Protein AF-A0A9W5QWL5-F1 (afdb_monomer)

Radius of gyration: 23.65 Å; Cα contacts (8 Å, |Δi|>4): 431; chains: 1; bounding box: 105×40×41 Å

Foldseek 3Di:
DDDDDDDDDPDPPDPPPPPPPPDDDPDQPQFFLQKKKFWFAPVLVVVLCVVCVVFFPDKDKDKWFWDDWPNFTEIEHEPVVVQVCLVQLFKWAAPDLVDRDLQHIGRDNDDDDDDQQEKEKQADPVLDPCPQVDQWTDQVNDIGGYDYDGHIDGFRGHDRVHPNIYIYHHPVVRVVRPGDIIMMMMTGGPDTLAGSCCVPPPDDVVPVSNNVSVVVVCVSCVVVVVSTPDMHRGGRDDD

Secondary structure (DSSP, 8-state):
-------------------------------B--EEEEEE-HHHHHHHHHHTTTTEEEEEEEEEEEEEETTEEEEEEEHHHHHHHHHTT-EEEES-SSS--SSSEEE--------TTEEEEEE-TTSSTTGGG--EEEETTEEEEEEEE---EESSS--TTT-SEEEEE-HHHHHHS-S-EEEEEEEEESS--SBGGGGTSPPPTT-HHHHHHHHHHHHHHHHHTTT-SEEEEE-PPP-

Nearest PDB structures (foldseek):
  4noh-assembly2_B  TM=8.588E-01  e=5.302E-16  Bacillus anthracis
  3hsl-assembly1_X  TM=1.809E-01  e=6.156E+00  Human gammaherpesvirus 8

Mean predicted aligned error: 8.93 Å

Structure (mmCIF, N/CA/C/O backbone):
data_AF-A0A9W5QWL5-F1
#
_entry.id   AF-A0A9W5QWL5-F1
#
loop_
_atom_site.group_PDB
_atom_site.id
_atom_site.type_symbol
_atom_site.label_atom_id
_atom_site.label_alt_id
_atom_site.label_comp_id
_atom_site.label_asym_id
_atom_site.label_entity_id
_atom_site.label_seq_id
_atom_site.pdbx_PDB_ins_code
_atom_site.Cartn_x
_atom_site.Cartn_y
_atom_site.Cartn_z
_atom_site.occupancy
_atom_site.B_iso_or_equiv
_atom_site.auth_seq_id
_atom_site.auth_comp_id
_atom_site.auth_asym_id
_atom_site.auth_atom_id
_atom_site.pdbx_PDB_model_num
ATOM 1 N N . MET A 1 1 ? 83.938 -20.901 -7.183 1.00 34.50 1 MET A N 1
ATOM 2 C CA . MET A 1 1 ? 83.351 -19.569 -7.447 1.00 34.50 1 MET A CA 1
ATOM 3 C C . MET A 1 1 ? 81.834 -19.683 -7.429 1.00 34.50 1 MET A C 1
ATOM 5 O O . MET A 1 1 ? 81.318 -20.578 -8.073 1.00 34.50 1 MET A O 1
ATOM 9 N N . LYS A 1 2 ? 81.189 -18.762 -6.700 1.00 37.88 2 LYS A N 1
ATOM 10 C CA . LYS A 1 2 ? 79.760 -18.387 -6.703 1.00 37.88 2 LYS A CA 1
ATOM 11 C C . LYS A 1 2 ? 78.723 -19.410 -6.197 1.00 37.88 2 LYS A C 1
ATOM 13 O O . LYS A 1 2 ? 78.274 -20.308 -6.892 1.00 37.88 2 LYS A O 1
ATOM 18 N N . ARG A 1 3 ? 78.321 -19.144 -4.947 1.00 41.81 3 ARG A N 1
ATOM 19 C CA . ARG A 1 3 ? 77.014 -19.409 -4.326 1.00 41.81 3 ARG A CA 1
ATOM 20 C C . ARG A 1 3 ? 75.876 -18.923 -5.233 1.00 41.81 3 ARG A C 1
ATOM 22 O O . ARG A 1 3 ? 76.103 -17.957 -5.953 1.00 41.81 3 ARG A O 1
ATOM 29 N N . ILE A 1 4 ? 74.677 -19.493 -5.084 1.00 51.19 4 ILE A N 1
ATOM 30 C CA . ILE A 1 4 ? 73.410 -18.767 -4.857 1.00 51.19 4 ILE A CA 1
ATOM 31 C C . ILE A 1 4 ? 72.297 -19.800 -4.577 1.00 51.19 4 ILE A C 1
ATOM 33 O O . ILE A 1 4 ? 71.963 -20.629 -5.416 1.00 51.19 4 ILE A O 1
ATOM 37 N N . PHE A 1 5 ? 71.761 -19.741 -3.356 1.00 48.56 5 PHE A N 1
ATOM 38 C CA . PHE A 1 5 ? 70.460 -20.278 -2.960 1.00 48.56 5 PHE A CA 1
ATOM 39 C C . PHE A 1 5 ? 69.369 -19.401 -3.584 1.00 48.56 5 PHE A C 1
ATOM 41 O O . PHE A 1 5 ? 69.454 -18.186 -3.431 1.00 48.56 5 PHE A O 1
ATOM 48 N N . TYR A 1 6 ? 68.320 -19.984 -4.170 1.00 48.03 6 TYR A N 1
ATOM 49 C CA . TYR A 1 6 ? 67.017 -19.317 -4.233 1.00 48.03 6 TYR A CA 1
ATOM 50 C C . TYR A 1 6 ? 65.881 -20.301 -3.962 1.00 48.03 6 TYR A C 1
ATOM 52 O O . TYR A 1 6 ? 65.627 -21.247 -4.703 1.00 48.03 6 TYR A O 1
ATOM 60 N N . ILE A 1 7 ? 65.236 -20.029 -2.833 1.00 49.56 7 ILE A N 1
ATOM 61 C CA . ILE A 1 7 ? 63.955 -20.535 -2.361 1.00 49.56 7 ILE A CA 1
ATOM 62 C C . ILE A 1 7 ? 62.878 -20.044 -3.336 1.00 49.56 7 ILE A C 1
ATOM 64 O O . ILE A 1 7 ? 62.662 -18.841 -3.461 1.00 49.56 7 ILE A O 1
ATOM 68 N N . GLY A 1 8 ? 62.217 -20.967 -4.031 1.00 41.62 8 GLY A N 1
ATOM 69 C CA . GLY A 1 8 ? 61.032 -20.682 -4.836 1.00 41.62 8 GLY A CA 1
ATOM 70 C C . GLY A 1 8 ? 59.779 -21.043 -4.051 1.00 41.62 8 GLY A C 1
ATOM 71 O O . GLY A 1 8 ? 59.324 -22.181 -4.106 1.00 41.62 8 GLY A O 1
ATOM 72 N N . ILE A 1 9 ? 59.243 -20.085 -3.294 1.00 49.31 9 ILE A N 1
ATOM 73 C CA . ILE A 1 9 ? 57.900 -20.167 -2.713 1.00 49.31 9 ILE A CA 1
ATOM 74 C C . ILE A 1 9 ? 56.906 -20.246 -3.878 1.00 49.31 9 ILE A C 1
ATOM 76 O O . ILE A 1 9 ? 56.752 -19.288 -4.633 1.00 49.31 9 ILE A O 1
ATOM 80 N N . PHE A 1 10 ? 56.240 -21.391 -4.032 1.00 47.22 10 PHE A N 1
ATOM 81 C CA . PHE A 1 10 ? 55.087 -21.533 -4.917 1.00 47.22 10 PHE A CA 1
ATOM 82 C C . PHE A 1 10 ? 53.914 -20.785 -4.266 1.00 47.22 10 PHE A C 1
ATOM 84 O O . PHE A 1 10 ? 53.165 -21.330 -3.457 1.00 47.22 10 PHE A O 1
ATOM 91 N N . GLY A 1 11 ? 53.822 -19.484 -4.544 1.00 43.53 11 GLY A N 1
ATOM 92 C CA . GLY A 1 11 ? 52.702 -18.648 -4.139 1.00 43.53 11 GLY A CA 1
ATOM 93 C C . GLY A 1 11 ? 51.455 -19.060 -4.912 1.00 43.53 11 GLY A C 1
ATOM 94 O O . GLY A 1 11 ? 51.342 -18.801 -6.107 1.00 43.53 11 GLY A O 1
ATOM 95 N N . MET A 1 12 ? 50.522 -19.711 -4.223 1.00 48.12 12 MET A N 1
ATOM 96 C CA . MET A 1 12 ? 49.159 -19.914 -4.695 1.00 48.12 12 MET A CA 1
ATOM 97 C C . MET A 1 12 ? 48.493 -18.536 -4.782 1.00 48.12 12 MET A C 1
ATOM 99 O O . MET A 1 12 ? 48.039 -17.995 -3.777 1.00 48.12 12 MET A O 1
ATOM 103 N N . ILE A 1 13 ? 48.493 -17.934 -5.974 1.00 45.81 13 ILE A N 1
ATOM 104 C CA . ILE A 1 13 ? 47.713 -16.728 -6.260 1.00 45.81 13 ILE A CA 1
ATOM 105 C C . ILE A 1 13 ? 46.249 -17.165 -6.272 1.00 45.81 13 ILE A C 1
ATOM 107 O O . ILE A 1 13 ? 45.720 -17.628 -7.282 1.00 45.81 13 ILE A O 1
ATOM 111 N N . THR A 1 14 ? 45.595 -17.070 -5.120 1.00 48.47 14 THR A N 1
ATOM 112 C CA . THR A 1 14 ? 44.142 -17.044 -5.059 1.00 48.47 14 THR A CA 1
ATOM 113 C C . THR A 1 14 ? 43.701 -15.749 -5.728 1.00 48.47 14 THR A C 1
ATOM 115 O O . THR A 1 14 ? 43.944 -14.650 -5.234 1.00 48.47 14 THR A O 1
ATOM 118 N N . VAL A 1 15 ? 43.083 -15.874 -6.902 1.00 47.94 15 VAL A N 1
ATOM 119 C CA . VAL A 1 15 ? 42.329 -14.779 -7.509 1.00 47.94 15 VAL A CA 1
ATOM 120 C C . VAL A 1 15 ? 41.161 -14.506 -6.570 1.00 47.94 15 VAL A C 1
ATOM 122 O O . VAL A 1 15 ? 40.123 -15.162 -6.630 1.00 47.94 15 VAL A O 1
ATOM 125 N N . VAL A 1 16 ? 41.358 -13.572 -5.642 1.00 50.03 16 VAL A N 1
ATOM 126 C CA . VAL A 1 16 ? 40.252 -12.907 -4.968 1.00 50.03 16 VAL A CA 1
ATOM 127 C C . VAL A 1 16 ? 39.533 -12.166 -6.081 1.00 50.03 16 VAL A C 1
ATOM 129 O O . VAL A 1 16 ? 40.034 -11.169 -6.600 1.00 50.03 16 VAL A O 1
ATOM 132 N N . LEU A 1 17 ? 38.392 -12.709 -6.506 1.00 43.12 17 LEU A N 1
ATOM 133 C CA . LEU A 1 17 ? 37.402 -11.948 -7.243 1.00 43.12 17 LEU A CA 1
ATOM 134 C C . LEU A 1 17 ? 37.114 -10.728 -6.374 1.00 43.12 17 LEU A C 1
ATOM 136 O O . LEU A 1 17 ? 36.454 -10.833 -5.343 1.00 43.12 17 LEU A O 1
ATOM 140 N N . LEU A 1 18 ? 37.680 -9.586 -6.755 1.00 43.00 18 LEU A N 1
ATOM 141 C CA . LEU A 1 18 ? 37.240 -8.293 -6.274 1.00 43.00 18 LEU A CA 1
ATOM 142 C C . LEU A 1 18 ? 35.832 -8.116 -6.842 1.00 43.00 18 LEU A C 1
ATOM 144 O O . LEU A 1 18 ? 35.632 -7.468 -7.864 1.00 43.00 18 LEU A O 1
ATOM 148 N N . SER A 1 19 ? 34.852 -8.748 -6.190 1.00 41.62 19 SER A N 1
ATOM 149 C CA . SER A 1 19 ? 33.505 -8.214 -6.133 1.00 41.62 19 SER A CA 1
ATOM 150 C C . SER A 1 19 ? 33.694 -6.761 -5.748 1.00 41.62 19 SER A C 1
ATOM 152 O O . SER A 1 19 ? 34.241 -6.468 -4.681 1.00 41.62 19 SER A O 1
ATOM 154 N N . SER A 1 20 ? 33.360 -5.877 -6.676 1.00 36.28 20 SER A N 1
ATOM 155 C CA . SER A 1 20 ? 33.347 -4.438 -6.513 1.00 36.28 20 SER A CA 1
ATOM 156 C C . SER A 1 20 ? 32.409 -4.084 -5.362 1.00 36.28 20 SER A C 1
ATOM 158 O O . SER A 1 20 ? 31.268 -3.686 -5.566 1.00 36.28 20 SER A O 1
ATOM 160 N N . CYS A 1 21 ? 32.885 -4.251 -4.132 1.00 38.94 21 CYS A N 1
ATOM 161 C CA . CYS A 1 21 ? 32.368 -3.549 -2.985 1.00 38.94 21 CYS A CA 1
ATOM 162 C C . CYS A 1 21 ? 32.731 -2.095 -3.243 1.00 38.94 21 CYS A C 1
ATOM 164 O O . CYS A 1 21 ? 33.870 -1.675 -3.034 1.00 38.94 21 CYS A O 1
ATOM 166 N N . SER A 1 22 ? 31.755 -1.353 -3.757 1.00 37.75 22 SER A N 1
ATOM 167 C CA . SER A 1 22 ? 31.654 0.096 -3.690 1.00 37.75 22 SER A CA 1
ATOM 168 C C . SER A 1 22 ? 31.711 0.533 -2.222 1.00 37.75 22 SER A C 1
ATOM 170 O O . SER A 1 22 ? 30.713 0.878 -1.598 1.00 37.75 22 SER A O 1
ATOM 172 N N . LEU A 1 23 ? 32.907 0.447 -1.647 1.00 41.28 23 LEU A N 1
ATOM 173 C CA . LEU A 1 23 ? 33.294 1.079 -0.403 1.00 41.28 23 LEU A CA 1
ATOM 174 C C . LEU A 1 23 ? 33.388 2.576 -0.694 1.00 41.28 23 LEU A C 1
ATOM 176 O O . LEU A 1 23 ? 34.125 2.991 -1.584 1.00 41.28 23 LEU A O 1
ATOM 180 N N . PHE A 1 24 ? 32.629 3.347 0.082 1.00 36.94 24 PHE A N 1
ATOM 181 C CA . PHE A 1 24 ? 32.455 4.802 0.039 1.00 36.94 24 PHE A CA 1
ATOM 182 C C . PHE A 1 24 ? 31.398 5.330 -0.935 1.00 36.94 24 PHE A C 1
ATOM 184 O O . PHE A 1 24 ? 31.683 5.920 -1.973 1.00 36.94 24 PHE A O 1
ATOM 191 N N . SER A 1 25 ? 30.152 5.317 -0.466 1.00 32.66 25 SER A N 1
ATOM 192 C CA . SER A 1 25 ? 29.364 6.542 -0.547 1.00 32.66 25 SER A CA 1
ATOM 193 C C . SER A 1 25 ? 28.573 6.718 0.748 1.00 32.66 25 SER A C 1
ATOM 195 O O . SER A 1 25 ? 27.779 5.861 1.116 1.00 32.66 25 SER A O 1
ATOM 197 N N . ASN A 1 26 ? 28.756 7.854 1.419 1.00 32.97 26 ASN A N 1
ATOM 198 C CA . ASN A 1 26 ? 27.821 8.367 2.425 1.00 32.97 26 ASN A CA 1
ATOM 199 C C . ASN A 1 26 ? 26.514 8.864 1.760 1.00 32.97 26 ASN A C 1
ATOM 201 O O . ASN A 1 26 ? 25.906 9.827 2.227 1.00 32.97 26 ASN A O 1
ATOM 205 N N . LYS A 1 27 ? 26.096 8.282 0.625 1.00 40.53 27 LYS A N 1
ATOM 206 C CA . LYS A 1 27 ? 24.796 8.580 0.026 1.00 40.53 27 LYS A CA 1
ATOM 207 C C . LYS A 1 27 ? 23.764 7.779 0.805 1.00 40.53 27 LYS A C 1
ATOM 209 O O . LYS A 1 27 ? 23.953 6.588 1.038 1.00 40.53 27 LYS A O 1
ATOM 214 N N . ARG A 1 28 ? 22.689 8.453 1.214 1.00 51.28 28 ARG A N 1
ATOM 215 C CA . ARG A 1 28 ? 21.462 7.807 1.695 1.00 51.28 28 ARG A CA 1
ATOM 216 C C . ARG A 1 28 ? 21.164 6.630 0.767 1.00 51.28 28 ARG A C 1
ATOM 218 O O . ARG A 1 28 ? 21.288 6.807 -0.444 1.00 51.28 28 ARG A O 1
ATOM 225 N N . GLU A 1 29 ? 20.838 5.465 1.322 1.00 58.59 29 GLU A N 1
ATOM 226 C CA . GLU A 1 29 ? 20.451 4.287 0.541 1.00 58.59 29 GLU A CA 1
ATOM 227 C C . GLU A 1 29 ? 19.429 4.713 -0.520 1.00 58.59 29 GLU A C 1
ATOM 229 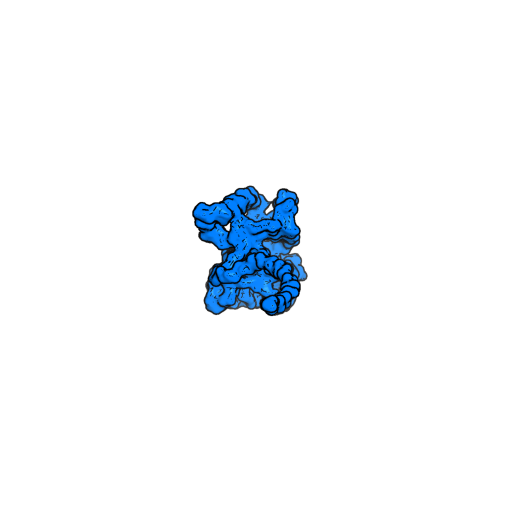O O . GLU A 1 29 ? 18.304 5.112 -0.206 1.00 58.59 29 GLU A O 1
ATOM 234 N N . VAL A 1 30 ? 19.861 4.722 -1.781 1.00 73.88 30 VAL A N 1
ATOM 235 C CA . VAL A 1 30 ? 19.011 5.117 -2.899 1.00 73.88 30 VAL A CA 1
ATOM 236 C C . VAL A 1 30 ? 18.037 3.969 -3.099 1.00 73.88 30 VAL A C 1
ATOM 238 O O . VAL A 1 30 ? 18.415 2.907 -3.583 1.00 73.88 30 VAL A O 1
ATOM 241 N N . GLN A 1 31 ? 16.796 4.155 -2.652 1.00 87.06 31 GLN A N 1
ATOM 242 C CA . GLN A 1 31 ? 15.779 3.113 -2.734 1.00 87.06 31 GLN A CA 1
ATOM 243 C C . GLN A 1 31 ? 15.442 2.850 -4.209 1.00 87.06 31 GLN A C 1
ATOM 245 O O . GLN A 1 31 ? 14.933 3.761 -4.874 1.00 87.06 31 GLN A O 1
ATOM 250 N N . PRO A 1 32 ? 15.695 1.636 -4.736 1.00 91.88 32 PRO A N 1
ATOM 251 C CA . PRO A 1 32 ? 15.459 1.342 -6.143 1.00 91.88 32 PRO A CA 1
ATOM 252 C C . PRO A 1 32 ? 13.968 1.420 -6.462 1.00 91.88 32 PRO A C 1
ATOM 254 O O . PRO A 1 32 ? 13.138 0.887 -5.720 1.00 91.88 32 PRO A O 1
ATOM 257 N N . ARG A 1 33 ? 13.618 2.035 -7.592 1.00 93.94 33 ARG A N 1
ATOM 258 C CA . ARG A 1 33 ? 12.263 1.993 -8.151 1.00 93.94 33 ARG A CA 1
ATOM 259 C C . ARG A 1 33 ? 12.065 0.680 -8.906 1.00 93.94 33 ARG A C 1
ATOM 261 O O . ARG A 1 33 ? 11.996 0.646 -10.132 1.00 93.94 33 ARG A O 1
ATOM 268 N N . ASN A 1 34 ? 11.990 -0.409 -8.150 1.00 95.75 34 ASN A N 1
ATOM 269 C CA . ASN A 1 34 ? 11.850 -1.780 -8.650 1.00 95.75 34 ASN A CA 1
ATOM 270 C C . ASN A 1 34 ? 10.464 -2.383 -8.370 1.00 95.75 34 ASN A C 1
ATOM 272 O O . ASN A 1 34 ? 10.268 -3.588 -8.519 1.00 95.75 34 ASN A O 1
ATOM 276 N N . GLY A 1 35 ? 9.476 -1.577 -7.976 1.00 96.88 35 GLY A N 1
ATOM 277 C CA . GLY A 1 35 ? 8.128 -2.076 -7.757 1.00 96.88 35 GLY A CA 1
ATOM 278 C C . GLY A 1 35 ? 7.020 -1.050 -7.938 1.00 96.88 35 GLY A C 1
ATOM 279 O O . GLY A 1 35 ? 7.239 0.160 -8.036 1.00 96.88 35 GLY A O 1
ATOM 280 N N . MET A 1 36 ? 5.793 -1.561 -7.979 1.00 97.38 36 MET A N 1
ATOM 281 C CA . MET A 1 36 ? 4.581 -0.764 -8.137 1.00 97.38 36 MET A CA 1
ATOM 282 C C . MET A 1 36 ? 3.463 -1.292 -7.246 1.00 97.38 36 MET A C 1
ATOM 284 O O . MET A 1 36 ? 3.230 -2.496 -7.186 1.00 97.38 36 MET A O 1
ATOM 288 N N . LEU A 1 37 ? 2.756 -0.384 -6.585 1.00 98.31 37 LEU A N 1
ATOM 289 C CA . LEU A 1 37 ? 1.495 -0.646 -5.909 1.00 98.31 37 LEU A CA 1
ATOM 290 C C . LEU A 1 37 ? 0.371 -0.054 -6.754 1.00 98.31 37 LEU A C 1
ATOM 292 O O . LEU A 1 37 ? 0.408 1.122 -7.121 1.00 98.31 37 LEU A O 1
ATOM 296 N N . LEU A 1 38 ? -0.625 -0.873 -7.066 1.00 98.56 38 LEU A N 1
ATOM 297 C CA . LEU A 1 38 ? -1.780 -0.498 -7.871 1.00 98.56 38 LEU A CA 1
ATOM 298 C C . LEU A 1 38 ? -3.059 -0.775 -7.095 1.00 98.56 38 LEU A C 1
ATOM 300 O O . LEU A 1 38 ? -3.181 -1.832 -6.484 1.00 98.56 38 LEU A O 1
ATOM 304 N N . ILE A 1 39 ? -4.023 0.138 -7.165 1.00 98.56 39 ILE A N 1
ATOM 305 C CA . ILE A 1 39 ? -5.362 -0.046 -6.592 1.00 98.56 39 ILE A CA 1
ATOM 306 C C . ILE A 1 39 ? -6.402 0.129 -7.692 1.00 98.56 39 ILE A C 1
ATOM 308 O O . ILE A 1 39 ? -6.332 1.089 -8.462 1.00 98.56 39 ILE A O 1
ATOM 312 N N . GLY A 1 40 ? -7.385 -0.763 -7.751 1.00 98.00 40 GLY A N 1
ATOM 313 C CA . GLY A 1 40 ? -8.476 -0.690 -8.716 1.00 98.00 40 GLY A CA 1
ATOM 314 C C . GLY A 1 40 ? -9.304 -1.967 -8.784 1.00 98.00 40 GLY A C 1
ATOM 315 O O . GLY A 1 40 ? -9.235 -2.833 -7.908 1.00 98.00 40 GLY A O 1
ATOM 316 N N . ASP A 1 41 ? -10.091 -2.070 -9.850 1.00 97.44 41 ASP A N 1
ATOM 317 C CA . ASP A 1 41 ? -10.902 -3.251 -10.123 1.00 97.44 41 ASP A CA 1
ATOM 318 C C . ASP A 1 41 ? -10.015 -4.464 -10.413 1.00 97.44 41 ASP A C 1
ATOM 320 O O . ASP A 1 41 ? -8.970 -4.362 -11.057 1.00 97.44 41 ASP A O 1
ATOM 324 N N . GLU A 1 42 ? -10.441 -5.636 -9.946 1.00 97.69 42 GLU A N 1
ATOM 325 C CA . GLU A 1 42 ? -9.618 -6.846 -9.999 1.00 97.69 42 GLU A CA 1
ATOM 326 C C . GLU A 1 42 ? -9.248 -7.249 -11.429 1.00 97.69 42 GLU A C 1
ATOM 328 O O . GLU A 1 42 ? -8.088 -7.559 -11.693 1.00 97.69 42 GLU A O 1
ATOM 333 N N . GLN A 1 43 ? -10.204 -7.211 -12.362 1.00 97.81 43 GLN A N 1
ATOM 334 C CA . GLN A 1 43 ? -9.965 -7.634 -13.741 1.00 97.81 43 GLN A CA 1
ATOM 335 C C . GLN A 1 43 ? -8.885 -6.773 -14.436 1.00 97.81 43 GLN A C 1
ATOM 337 O O . GLN A 1 43 ? -7.913 -7.357 -14.920 1.00 97.81 43 GLN A O 1
ATOM 342 N N . PRO A 1 44 ? -8.957 -5.424 -14.445 1.00 98.12 44 PRO A N 1
ATOM 343 C CA . PRO A 1 44 ? -7.867 -4.595 -14.959 1.00 98.12 44 PRO A CA 1
ATOM 344 C C . PRO A 1 44 ? -6.505 -4.886 -14.320 1.00 98.12 44 PRO A C 1
ATOM 346 O O . PRO A 1 44 ? -5.496 -4.908 -15.025 1.00 98.12 44 PRO A O 1
ATOM 349 N N . LEU A 1 45 ? -6.454 -5.138 -13.005 1.00 98.50 45 LEU A N 1
ATOM 350 C CA . LEU A 1 45 ? -5.202 -5.480 -12.322 1.00 98.50 45 LEU A CA 1
ATOM 351 C C . LEU A 1 45 ? -4.647 -6.833 -12.785 1.00 98.50 45 LEU A C 1
ATOM 353 O O . LEU A 1 45 ? -3.454 -6.935 -13.062 1.00 98.50 45 LEU A O 1
ATOM 357 N N . GLN A 1 46 ? -5.498 -7.850 -12.932 1.00 98.31 46 GLN A N 1
ATOM 358 C CA . GLN A 1 46 ? -5.112 -9.168 -13.452 1.00 98.31 46 GLN A CA 1
ATOM 359 C C . GLN A 1 46 ? -4.581 -9.089 -14.887 1.00 98.31 46 GLN A C 1
ATOM 361 O O . GLN A 1 46 ? -3.565 -9.699 -15.222 1.00 98.31 46 GLN A O 1
ATOM 366 N N . GLU A 1 47 ? -5.218 -8.284 -15.736 1.00 98.25 47 GLU A N 1
ATOM 367 C CA . GLU A 1 47 ? -4.741 -8.044 -17.097 1.00 98.25 47 GLU A CA 1
ATOM 368 C C . GLU A 1 47 ? -3.368 -7.353 -17.110 1.00 98.25 47 GLU A C 1
ATOM 370 O O . GLU A 1 47 ? -2.522 -7.704 -17.930 1.00 98.25 47 GLU A O 1
ATOM 375 N N . ILE A 1 48 ? -3.120 -6.396 -16.205 1.00 98.38 48 ILE A N 1
ATOM 376 C CA . ILE A 1 48 ? -1.801 -5.761 -16.043 1.00 98.38 48 ILE A CA 1
ATOM 377 C C . ILE A 1 48 ? -0.760 -6.807 -15.619 1.00 98.38 48 ILE A C 1
ATOM 379 O O . ILE A 1 48 ? 0.291 -6.900 -16.251 1.00 98.38 48 ILE A O 1
ATOM 383 N N . ILE A 1 49 ? -1.053 -7.641 -14.614 1.00 98.06 49 ILE A N 1
ATOM 384 C CA . ILE A 1 49 ? -0.152 -8.725 -14.178 1.00 98.06 49 ILE A CA 1
ATOM 385 C C . ILE A 1 49 ? 0.194 -9.645 -15.356 1.00 98.06 49 ILE A C 1
ATOM 387 O O . ILE A 1 49 ? 1.362 -9.962 -15.575 1.00 98.06 49 ILE A O 1
ATOM 391 N N . SER A 1 50 ? -0.808 -10.054 -16.141 1.00 98.06 50 SER A N 1
ATOM 392 C CA . SER A 1 50 ? -0.600 -10.921 -17.303 1.00 98.06 50 SER A CA 1
ATOM 393 C C . SER A 1 50 ? 0.228 -10.241 -18.393 1.00 98.06 50 SER A C 1
ATOM 395 O O . SER A 1 50 ? 1.103 -10.879 -18.977 1.00 98.06 50 SER A O 1
ATOM 397 N N . GLN A 1 51 ? -0.037 -8.963 -18.671 1.00 97.12 51 GLN A N 1
ATOM 398 C CA . GLN A 1 51 ? 0.661 -8.188 -19.696 1.00 97.12 51 GLN A CA 1
ATOM 399 C C . GLN A 1 51 ? 2.158 -8.048 -19.386 1.00 97.12 51 GLN A C 1
ATOM 401 O O . GLN A 1 51 ? 2.972 -8.154 -20.297 1.00 97.12 51 GLN A O 1
ATOM 406 N N . TYR A 1 52 ? 2.518 -7.853 -18.115 1.00 95.88 52 TYR A N 1
ATOM 407 C CA . TYR A 1 52 ? 3.900 -7.620 -17.679 1.00 95.88 52 TYR A CA 1
ATOM 408 C C . TYR A 1 52 ? 4.549 -8.849 -17.022 1.00 95.88 52 TYR A C 1
ATOM 410 O O . TYR A 1 52 ? 5.582 -8.740 -16.361 1.00 95.88 52 TYR A O 1
ATOM 418 N N . LYS A 1 53 ? 3.982 -10.049 -17.214 1.00 96.38 53 LYS A N 1
ATOM 419 C CA . LYS A 1 53 ? 4.446 -11.297 -16.579 1.00 96.38 53 LYS A CA 1
ATOM 420 C C . LYS A 1 53 ? 5.931 -11.600 -16.827 1.00 96.38 53 LYS A C 1
ATOM 422 O O . LYS A 1 53 ? 6.593 -12.172 -15.966 1.00 96.38 53 LYS A O 1
ATOM 427 N N . SER A 1 54 ? 6.459 -11.245 -17.999 1.00 96.69 54 SER A N 1
ATOM 428 C CA . SER A 1 54 ? 7.875 -11.438 -18.343 1.00 96.69 54 SER A CA 1
ATOM 429 C C . SER A 1 54 ? 8.819 -10.482 -17.615 1.00 96.69 54 SER A C 1
ATOM 431 O O . SER A 1 54 ? 9.998 -10.803 -17.478 1.00 96.69 54 SER A O 1
ATOM 433 N N . GLU A 1 55 ? 8.316 -9.347 -17.136 1.00 95.69 55 GLU A N 1
ATOM 434 C CA . GLU A 1 55 ? 9.086 -8.260 -16.516 1.00 95.69 55 GLU A CA 1
ATOM 435 C C . GLU A 1 55 ? 9.016 -8.302 -14.983 1.00 95.69 55 GLU A C 1
ATOM 437 O O . GLU A 1 55 ? 9.907 -7.792 -14.305 1.00 95.69 55 GLU A O 1
ATOM 442 N N . ILE A 1 56 ? 7.990 -8.947 -14.419 1.00 96.50 56 ILE A N 1
ATOM 443 C CA . ILE A 1 56 ? 7.824 -9.107 -12.971 1.00 96.50 56 ILE A CA 1
ATOM 444 C C . ILE A 1 56 ? 8.538 -10.363 -12.450 1.00 96.50 56 ILE A C 1
ATOM 446 O O . ILE A 1 56 ? 8.488 -11.437 -13.050 1.00 96.50 56 ILE A O 1
ATOM 450 N N . ASN A 1 57 ? 9.206 -10.224 -11.309 1.00 95.94 57 ASN A N 1
ATOM 451 C CA . ASN A 1 57 ? 9.764 -11.319 -10.522 1.00 95.94 57 ASN A CA 1
ATOM 452 C C . ASN A 1 57 ? 8.679 -11.959 -9.641 1.00 95.94 57 A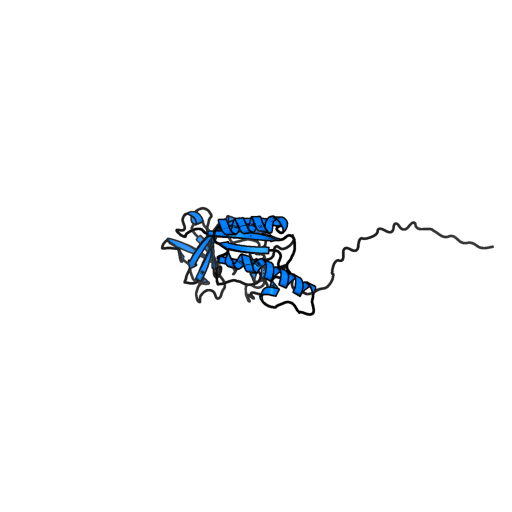SN A C 1
ATOM 454 O O . ASN A 1 57 ? 8.542 -13.177 -9.571 1.00 95.94 57 ASN A O 1
ATOM 458 N N . SER A 1 58 ? 7.863 -11.126 -8.991 1.00 96.81 58 SER A N 1
ATOM 459 C CA . SER A 1 58 ? 6.753 -11.580 -8.152 1.00 96.81 58 SER A CA 1
ATOM 460 C C . SER A 1 58 ? 5.622 -10.556 -8.132 1.00 96.81 58 SER A C 1
ATOM 462 O O . SER A 1 58 ? 5.813 -9.392 -8.485 1.00 96.81 58 SER A O 1
ATOM 464 N N . HIS A 1 59 ? 4.434 -11.004 -7.737 1.00 98.00 59 HIS A N 1
ATOM 465 C CA . HIS A 1 59 ? 3.293 -10.141 -7.471 1.00 98.00 59 HIS A CA 1
ATOM 466 C C . HIS A 1 59 ? 2.458 -10.715 -6.329 1.00 98.00 59 HIS A C 1
ATOM 468 O O . HIS A 1 59 ? 2.510 -11.918 -6.067 1.00 98.00 59 HIS A O 1
ATOM 474 N N . ALA A 1 60 ? 1.655 -9.868 -5.696 1.00 98.06 60 ALA A N 1
ATOM 475 C CA . ALA A 1 60 ? 0.644 -10.296 -4.742 1.00 98.06 60 ALA A CA 1
ATOM 476 C C . ALA A 1 60 ? -0.613 -9.435 -4.879 1.00 98.06 60 ALA A C 1
ATOM 478 O O . ALA A 1 60 ? -0.517 -8.217 -5.012 1.00 98.06 60 ALA A O 1
ATOM 479 N N . LEU A 1 61 ? -1.782 -10.078 -4.870 1.00 98.12 61 LEU A N 1
ATOM 480 C CA . LEU 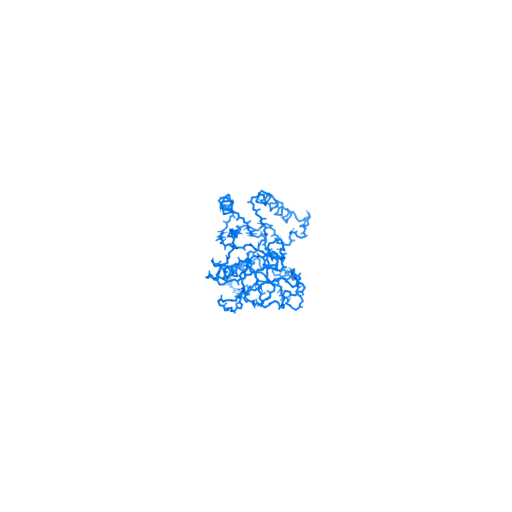A 1 61 ? -3.087 -9.429 -4.962 1.00 98.12 61 LEU A CA 1
ATOM 481 C C . LEU A 1 61 ? -3.801 -9.518 -3.612 1.00 98.12 61 LEU A C 1
ATOM 483 O O . LEU A 1 61 ? -3.943 -10.598 -3.042 1.00 98.12 61 LEU A O 1
ATOM 487 N N . TYR A 1 62 ? -4.309 -8.387 -3.142 1.00 98.19 62 TYR A N 1
ATOM 488 C CA . TYR A 1 62 ? -4.965 -8.245 -1.853 1.00 98.19 62 TYR A CA 1
ATOM 489 C C . TYR A 1 62 ? -6.359 -7.649 -2.017 1.00 98.19 62 TYR A C 1
ATOM 491 O O . TYR A 1 62 ? -6.564 -6.710 -2.791 1.00 98.19 62 TYR A O 1
ATOM 499 N N . LYS A 1 63 ? -7.309 -8.151 -1.226 1.00 98.12 63 LYS A N 1
ATOM 500 C CA . LYS A 1 63 ? -8.589 -7.474 -1.002 1.00 98.12 63 LYS A CA 1
ATOM 501 C C . LYS A 1 63 ? -8.404 -6.386 0.038 1.00 98.12 63 LYS A C 1
ATOM 503 O O . LYS A 1 63 ? -7.865 -6.631 1.115 1.00 98.12 63 LYS A O 1
ATOM 508 N N . ILE A 1 64 ? -8.858 -5.190 -0.303 1.00 98.06 64 ILE A N 1
ATOM 509 C CA . ILE A 1 64 ? -8.733 -3.995 0.528 1.00 98.06 64 ILE A CA 1
ATOM 510 C C . ILE A 1 64 ? -10.062 -3.242 0.543 1.00 98.06 64 ILE A C 1
ATOM 512 O O . ILE A 1 64 ? -10.929 -3.470 -0.301 1.00 98.06 64 ILE A O 1
ATOM 516 N N . LYS A 1 65 ? -10.224 -2.315 1.483 1.00 97.62 65 LYS A N 1
ATOM 517 C CA . LYS A 1 65 ? -11.376 -1.407 1.531 1.00 97.62 65 LYS A CA 1
ATOM 518 C C . LYS A 1 65 ? -10.878 0.035 1.514 1.00 97.62 65 LYS A C 1
ATOM 520 O O . LYS A 1 65 ? -9.835 0.336 2.087 1.00 97.62 65 LYS A O 1
ATOM 525 N N . GLN A 1 66 ? -11.611 0.927 0.854 1.00 96.06 66 GLN A N 1
ATOM 526 C CA . GLN A 1 66 ? -11.318 2.363 0.854 1.00 96.06 66 GLN A CA 1
ATOM 527 C C . GLN A 1 66 ? -12.508 3.133 1.420 1.00 96.06 66 GLN A C 1
ATOM 529 O O . GLN A 1 66 ? -13.642 2.928 0.996 1.00 96.06 66 GLN A O 1
ATOM 534 N N . SER A 1 67 ? -12.249 4.024 2.373 1.00 93.94 67 SER A N 1
ATOM 535 C CA . SER A 1 67 ? -13.272 4.873 2.991 1.00 93.94 67 SER A CA 1
ATOM 536 C C . SER A 1 67 ? -12.681 6.230 3.376 1.00 93.94 67 SER A C 1
ATOM 538 O O . SER A 1 67 ? -11.550 6.552 3.008 1.00 93.94 67 SER A O 1
ATOM 540 N N . LYS A 1 68 ? -13.442 7.038 4.113 1.00 92.00 68 LYS A N 1
ATOM 541 C CA . LYS A 1 68 ? -12.950 8.250 4.763 1.00 92.00 68 LYS A CA 1
ATOM 542 C C . LYS A 1 68 ? -13.135 8.147 6.271 1.00 92.00 68 LYS A C 1
ATOM 544 O O . LYS A 1 68 ? -14.223 7.812 6.730 1.00 92.00 68 LYS A O 1
ATOM 549 N N . ILE A 1 69 ? -12.090 8.472 7.022 1.00 89.75 69 ILE A N 1
ATOM 550 C CA . ILE A 1 69 ? -12.119 8.638 8.479 1.00 89.75 69 ILE A CA 1
ATOM 551 C C . ILE A 1 69 ? -11.764 10.095 8.745 1.00 89.75 69 ILE A C 1
ATOM 553 O O . ILE A 1 69 ? -10.751 10.571 8.241 1.00 89.75 69 ILE A O 1
ATOM 557 N N . GLU A 1 70 ? -12.621 10.815 9.472 1.00 87.81 70 GLU A N 1
ATOM 558 C CA . GLU A 1 70 ? -12.462 12.260 9.713 1.00 87.81 70 GLU A CA 1
ATOM 559 C C . GLU A 1 70 ? -12.216 13.083 8.436 1.00 87.81 70 GLU A C 1
ATOM 561 O O . GLU A 1 70 ? -11.411 14.007 8.402 1.00 87.81 70 GLU A O 1
ATOM 566 N N . GLY A 1 71 ? -12.883 12.710 7.339 1.00 88.31 71 GLY A N 1
ATOM 567 C CA . GLY A 1 71 ? -12.727 13.368 6.037 1.00 88.31 71 GLY A CA 1
ATOM 568 C C . GLY A 1 71 ? -11.486 12.949 5.236 1.00 88.31 71 GLY A C 1
ATOM 569 O O . GLY A 1 71 ? -11.434 13.228 4.036 1.00 88.31 71 GLY A O 1
ATOM 570 N N . SER A 1 72 ? -10.554 12.210 5.838 1.00 91.38 72 SER A N 1
ATOM 571 C CA . SER A 1 72 ? -9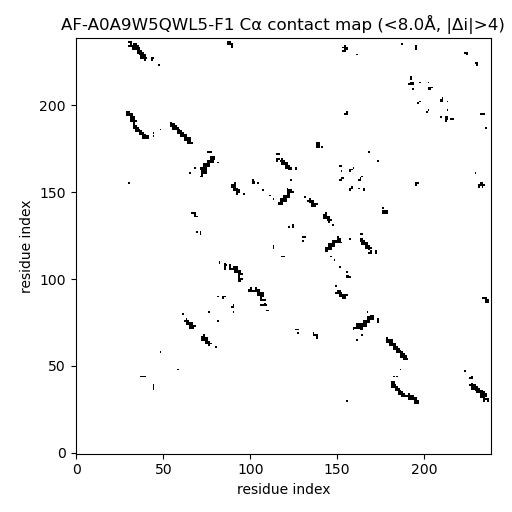.287 11.799 5.226 1.00 91.38 72 SER A CA 1
ATOM 572 C C . SER A 1 72 ? -9.380 10.442 4.531 1.00 91.38 72 SER A C 1
ATOM 574 O O . SER A 1 72 ? -9.947 9.483 5.064 1.00 91.38 72 SER A O 1
ATOM 576 N N . ASN A 1 73 ? -8.813 10.351 3.322 1.00 93.88 73 ASN A N 1
ATOM 577 C CA . ASN A 1 73 ? -8.803 9.119 2.532 1.00 93.88 73 ASN A CA 1
ATOM 578 C C . ASN A 1 73 ? -8.086 8.006 3.298 1.00 93.88 73 ASN A C 1
ATOM 580 O O . ASN A 1 73 ? -6.928 8.148 3.688 1.00 93.88 73 ASN A O 1
ATOM 584 N N . THR A 1 74 ? -8.801 6.909 3.521 1.00 94.44 74 THR A N 1
ATOM 585 C CA . THR A 1 74 ? -8.349 5.809 4.361 1.00 94.44 74 THR A CA 1
ATOM 586 C C . THR A 1 74 ? -8.281 4.521 3.562 1.00 94.44 74 THR A C 1
ATOM 588 O O . THR A 1 74 ? -9.282 4.088 2.981 1.00 94.44 74 THR A O 1
ATOM 591 N N . LEU A 1 75 ? -7.125 3.869 3.626 1.00 96.94 75 LEU A N 1
ATOM 592 C CA . LEU A 1 75 ? -6.930 2.496 3.197 1.00 96.94 75 LEU A CA 1
ATOM 593 C C . LEU A 1 75 ? -7.151 1.559 4.390 1.00 96.94 75 LEU A C 1
ATOM 595 O O . LEU A 1 75 ? -6.427 1.626 5.379 1.00 96.94 75 LEU A O 1
ATOM 599 N N . ILE A 1 76 ? -8.156 0.692 4.311 1.00 97.50 76 ILE A N 1
ATOM 600 C CA . ILE A 1 76 ? -8.483 -0.279 5.358 1.00 97.50 76 ILE A CA 1
ATOM 601 C C . ILE A 1 76 ? -7.928 -1.643 4.941 1.00 97.50 76 ILE A C 1
ATOM 603 O O . ILE A 1 76 ? -8.295 -2.167 3.884 1.00 97.50 76 ILE A O 1
ATOM 607 N N . LEU A 1 77 ? -7.059 -2.216 5.774 1.00 97.88 77 LEU A N 1
ATOM 608 C CA . LEU A 1 77 ? -6.340 -3.463 5.513 1.00 97.88 77 LEU A CA 1
ATOM 609 C C . LEU A 1 77 ? -6.572 -4.484 6.627 1.00 97.88 77 LEU A C 1
ATOM 611 O O . LEU A 1 77 ? -6.683 -4.131 7.803 1.00 97.88 77 LEU A O 1
ATOM 615 N N . LYS A 1 78 ? -6.576 -5.766 6.251 1.00 97.50 78 LYS A N 1
ATOM 616 C CA . LYS A 1 78 ? -6.442 -6.870 7.206 1.00 97.50 78 LYS A CA 1
ATOM 617 C C . LYS A 1 78 ? -5.081 -6.808 7.889 1.00 97.50 78 LYS A C 1
ATOM 619 O O . LYS A 1 78 ? -4.084 -6.410 7.275 1.00 97.50 78 LYS A O 1
ATOM 624 N N . ARG A 1 79 ? -5.028 -7.276 9.133 1.00 96.94 79 ARG A N 1
ATOM 625 C CA . ARG A 1 79 ? -3.783 -7.426 9.883 1.00 96.94 79 ARG A CA 1
ATOM 626 C C . ARG A 1 79 ? -2.813 -8.354 9.153 1.00 96.94 79 ARG A C 1
ATOM 628 O O . ARG A 1 79 ? -1.654 -7.988 8.982 1.00 96.94 79 ARG A O 1
ATOM 635 N N . SER A 1 80 ? -3.292 -9.492 8.655 1.00 97.06 80 SER A N 1
ATOM 636 C CA . SER A 1 80 ? -2.460 -10.427 7.886 1.00 97.06 80 SER A CA 1
ATOM 637 C C . SER A 1 80 ? -1.861 -9.797 6.623 1.00 97.06 80 SER A C 1
ATOM 639 O O . SER A 1 80 ? -0.672 -9.966 6.353 1.00 97.06 80 SER A O 1
ATOM 641 N N . THR A 1 81 ? -2.649 -9.009 5.883 1.00 98.06 81 THR A N 1
ATOM 642 C CA . THR A 1 81 ? -2.195 -8.310 4.671 1.00 98.06 81 THR A CA 1
ATOM 643 C C . THR A 1 81 ? -1.061 -7.336 4.970 1.00 98.06 81 THR A C 1
ATOM 645 O O . THR A 1 81 ? -0.030 -7.370 4.303 1.00 98.06 81 THR A O 1
ATOM 648 N N . ILE A 1 82 ? -1.208 -6.474 5.980 1.00 97.56 82 ILE A N 1
ATOM 649 C CA . ILE A 1 82 ? -0.159 -5.495 6.293 1.00 97.56 82 ILE A CA 1
ATOM 650 C C . ILE A 1 82 ? 1.107 -6.163 6.849 1.00 97.56 82 ILE A C 1
ATOM 652 O O . ILE A 1 82 ? 2.215 -5.715 6.561 1.00 97.56 82 ILE A O 1
ATOM 656 N N . GLU A 1 83 ? 0.973 -7.269 7.584 1.00 97.50 83 GLU A N 1
ATOM 657 C CA . GLU A 1 83 ? 2.114 -8.058 8.057 1.00 97.50 83 GLU A CA 1
ATOM 658 C C . GLU A 1 83 ? 2.890 -8.703 6.901 1.00 97.50 83 GLU A C 1
ATOM 660 O O . GLU A 1 83 ? 4.118 -8.779 6.948 1.00 97.50 83 GLU A O 1
ATOM 665 N N . GLU A 1 84 ? 2.209 -9.129 5.836 1.00 97.12 84 GLU A N 1
ATOM 666 C CA . GLU A 1 84 ? 2.861 -9.602 4.615 1.00 97.12 84 GLU A CA 1
ATOM 667 C C . GLU A 1 84 ? 3.634 -8.478 3.908 1.00 97.12 84 GLU A C 1
ATOM 669 O O . GLU A 1 84 ? 4.805 -8.653 3.565 1.00 97.12 84 GLU A O 1
ATOM 674 N N . LEU A 1 85 ? 3.027 -7.295 3.778 1.00 97.12 85 LEU A N 1
ATOM 675 C CA . LEU A 1 85 ? 3.670 -6.113 3.191 1.00 97.12 85 LEU A CA 1
ATOM 676 C C . LEU A 1 85 ? 4.895 -5.661 4.007 1.00 97.12 85 LEU A C 1
ATOM 678 O O . LEU A 1 85 ? 5.910 -5.253 3.439 1.00 97.12 85 LEU A O 1
ATOM 682 N N . ILE A 1 86 ? 4.847 -5.794 5.335 1.00 95.81 86 ILE A N 1
ATOM 683 C CA . ILE A 1 86 ? 5.986 -5.555 6.235 1.00 95.81 86 ILE A CA 1
ATOM 684 C C . ILE A 1 86 ? 7.110 -6.571 6.006 1.00 95.81 86 ILE A C 1
ATOM 686 O O . ILE A 1 86 ? 8.277 -6.184 5.939 1.00 95.81 86 ILE A O 1
ATOM 690 N N . LYS A 1 87 ? 6.796 -7.862 5.821 1.00 94.06 87 LYS A N 1
ATOM 691 C CA . LYS A 1 87 ? 7.804 -8.898 5.498 1.00 94.06 87 LYS A CA 1
ATOM 692 C C . LYS A 1 87 ? 8.511 -8.641 4.164 1.00 94.06 87 LYS A C 1
ATOM 694 O O . LYS A 1 87 ? 9.646 -9.091 3.982 1.00 94.06 87 LYS A O 1
ATOM 699 N N . GLN A 1 88 ? 7.842 -7.937 3.254 1.00 93.44 88 GLN A N 1
ATOM 700 C CA . GLN A 1 88 ? 8.378 -7.464 1.975 1.00 93.44 88 GLN A CA 1
ATOM 701 C C . GLN A 1 88 ? 9.066 -6.087 2.085 1.00 93.44 88 GLN A C 1
ATOM 703 O O . GLN A 1 88 ? 9.527 -5.555 1.081 1.00 93.44 88 GLN A O 1
ATOM 708 N N . ALA A 1 89 ? 9.151 -5.509 3.291 1.00 93.25 89 ALA A N 1
ATOM 709 C CA . ALA A 1 89 ? 9.698 -4.179 3.566 1.00 93.25 89 ALA A CA 1
ATOM 710 C C . ALA A 1 89 ? 8.999 -3.030 2.808 1.00 93.25 89 ALA A C 1
ATOM 712 O O . ALA A 1 89 ? 9.597 -1.978 2.604 1.00 93.25 89 ALA A O 1
ATOM 713 N N . LEU A 1 90 ? 7.735 -3.207 2.408 1.00 95.12 90 LEU A N 1
ATOM 714 C CA . LEU A 1 90 ? 7.010 -2.227 1.592 1.00 95.12 90 LEU A CA 1
ATOM 715 C C . LEU A 1 90 ? 6.407 -1.083 2.405 1.00 95.12 90 LEU A C 1
ATOM 717 O O . LEU A 1 90 ? 6.276 0.026 1.888 1.00 95.12 90 LEU A O 1
ATOM 721 N N . LEU A 1 91 ? 6.057 -1.338 3.667 1.00 95.12 91 LEU A N 1
ATOM 722 C CA . LEU A 1 91 ? 5.568 -0.306 4.574 1.00 95.12 91 LEU A CA 1
ATOM 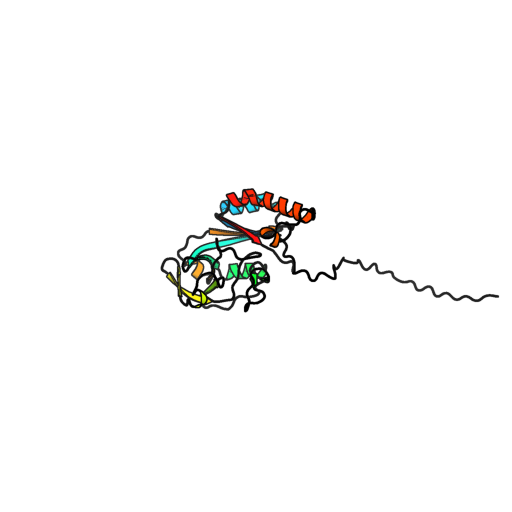723 C C . LEU A 1 91 ? 6.748 0.466 5.173 1.00 95.12 91 LEU A C 1
ATOM 725 O O . LEU A 1 91 ? 7.656 -0.120 5.775 1.00 95.12 91 LEU A O 1
ATOM 729 N N . ARG A 1 92 ? 6.727 1.788 5.018 1.00 91.81 92 ARG A N 1
ATOM 730 C CA . ARG A 1 92 ? 7.771 2.711 5.468 1.00 91.81 92 ARG A CA 1
ATOM 731 C C . ARG A 1 92 ? 7.268 3.579 6.601 1.00 91.81 92 ARG A C 1
ATOM 733 O O . ARG A 1 92 ? 6.076 3.837 6.689 1.00 91.81 92 ARG A O 1
ATOM 740 N N . LYS A 1 93 ? 8.191 4.040 7.436 1.00 90.56 93 LYS A N 1
ATOM 741 C CA . LYS A 1 93 ? 7.954 5.045 8.474 1.00 90.56 93 LYS A CA 1
ATOM 742 C C . LYS A 1 93 ? 9.125 6.031 8.532 1.00 90.56 93 LYS A C 1
ATOM 744 O O . LYS A 1 93 ? 10.208 5.670 8.055 1.00 90.56 93 LYS A O 1
ATOM 749 N N . PRO A 1 94 ? 8.953 7.229 9.122 1.00 88.00 94 PRO A N 1
ATOM 750 C CA . PRO A 1 94 ? 10.053 8.165 9.319 1.00 88.00 94 PRO A CA 1
ATOM 751 C C . PRO A 1 94 ? 11.196 7.505 10.096 1.00 88.00 94 PRO A C 1
ATOM 753 O O . PRO A 1 94 ? 10.960 6.683 10.989 1.00 88.00 94 PRO A O 1
ATOM 756 N N . ASP A 1 95 ? 12.437 7.856 9.769 1.00 84.38 95 ASP A N 1
ATOM 757 C CA . ASP A 1 95 ? 13.584 7.357 10.522 1.00 84.38 95 ASP A CA 1
ATOM 758 C C . ASP A 1 95 ? 13.631 7.958 11.937 1.00 84.38 95 ASP A C 1
ATOM 760 O O . ASP A 1 95 ? 13.771 7.225 12.923 1.00 84.38 95 ASP A O 1
ATOM 764 N N . ASP A 1 96 ? 13.390 9.266 12.049 1.00 82.38 96 ASP A N 1
ATOM 765 C CA . ASP A 1 96 ? 13.156 9.949 13.321 1.00 82.38 96 ASP A CA 1
ATOM 766 C C . ASP A 1 96 ? 11.662 10.230 13.524 1.00 82.38 96 ASP A C 1
ATOM 768 O O . ASP A 1 96 ? 11.051 11.027 12.819 1.00 82.38 96 ASP A O 1
ATOM 772 N N . GLU A 1 97 ? 11.062 9.589 14.523 1.00 73.56 97 GLU A N 1
ATOM 773 C CA . GLU A 1 97 ? 9.650 9.779 14.866 1.00 73.56 97 GLU A CA 1
ATOM 774 C C . GLU A 1 97 ? 9.388 11.084 15.639 1.00 73.56 97 GLU A C 1
ATOM 776 O O . GLU A 1 97 ? 8.244 11.538 15.701 1.00 73.56 97 GLU A O 1
ATOM 781 N N . LYS A 1 98 ? 10.427 11.699 16.225 1.00 73.06 98 LYS A N 1
ATOM 782 C CA . LYS A 1 98 ? 10.329 12.977 16.951 1.00 73.06 98 LYS A CA 1
ATOM 783 C C . LYS A 1 98 ? 10.376 14.171 16.007 1.00 73.06 98 LYS A C 1
ATOM 785 O O . LYS A 1 98 ? 9.705 15.168 16.260 1.00 73.06 98 LYS A O 1
ATOM 790 N N . SER A 1 99 ? 11.145 14.051 14.928 1.00 68.88 99 SER A N 1
ATOM 791 C CA . SER A 1 99 ? 11.225 15.028 13.844 1.00 68.88 99 SER A CA 1
ATOM 792 C C . SER A 1 99 ? 10.945 14.340 12.504 1.00 68.88 99 SER A C 1
ATOM 794 O O . SER A 1 99 ? 11.857 14.186 11.687 1.00 68.88 99 SER A O 1
ATOM 796 N N . PRO A 1 100 ? 9.696 13.893 12.278 1.00 67.06 100 PRO A N 1
ATOM 797 C CA . PRO A 1 100 ? 9.353 13.094 11.114 1.00 67.06 100 PRO A CA 1
ATOM 798 C C . PRO A 1 100 ? 9.604 13.878 9.828 1.00 67.06 100 PRO A C 1
ATOM 800 O O . PRO A 1 100 ? 8.924 14.855 9.528 1.00 67.06 100 PRO A O 1
ATOM 803 N N . ASN A 1 101 ? 10.585 13.411 9.060 1.00 73.25 101 ASN A N 1
ATOM 804 C CA . ASN A 1 101 ? 10.785 13.797 7.674 1.00 73.25 101 ASN A CA 1
ATOM 805 C C . ASN A 1 101 ? 10.185 12.707 6.778 1.00 73.25 101 ASN A C 1
ATOM 807 O O . ASN A 1 101 ? 10.414 11.519 6.996 1.00 73.25 101 ASN A O 1
ATOM 811 N N . PHE A 1 102 ? 9.439 13.103 5.749 1.00 73.12 102 PHE A N 1
ATOM 812 C CA . PHE A 1 102 ? 8.878 12.168 4.774 1.00 73.12 102 PHE A CA 1
ATOM 813 C C . PHE A 1 102 ? 9.926 11.562 3.831 1.00 73.12 102 PHE A C 1
ATOM 815 O O . PHE A 1 102 ? 9.607 10.638 3.094 1.00 73.12 102 PHE A O 1
ATOM 822 N N . PHE A 1 103 ? 11.156 12.080 3.840 1.00 72.25 103 PHE A N 1
ATOM 823 C CA . PHE A 1 103 ? 12.202 11.727 2.877 1.00 72.25 103 PHE A CA 1
ATOM 824 C C . PHE A 1 103 ? 13.304 10.825 3.438 1.00 72.25 103 PHE A C 1
ATOM 826 O O . PHE A 1 103 ? 14.031 10.203 2.663 1.00 72.25 103 PHE A O 1
ATOM 833 N N . ASP A 1 104 ? 13.406 10.728 4.765 1.00 79.69 104 ASP A N 1
ATOM 834 C CA . ASP A 1 104 ? 14.336 9.839 5.459 1.00 79.69 104 ASP A CA 1
ATOM 835 C C . ASP A 1 104 ? 13.508 8.761 6.157 1.00 79.69 104 ASP A C 1
ATOM 837 O O . ASP A 1 104 ? 12.902 8.989 7.206 1.00 79.69 104 ASP A O 1
ATOM 841 N N . VAL A 1 105 ? 13.409 7.600 5.509 1.00 85.44 105 VAL A N 1
ATOM 842 C CA . VAL A 1 105 ? 12.459 6.548 5.881 1.00 85.44 105 VAL A CA 1
ATOM 843 C C . VAL A 1 105 ? 13.146 5.210 6.076 1.00 85.44 105 VAL A C 1
ATOM 845 O O . VAL A 1 105 ? 14.112 4.878 5.394 1.00 85.44 105 VAL A O 1
ATOM 848 N N . LYS A 1 106 ? 12.581 4.392 6.961 1.00 88.69 106 LYS A N 1
ATOM 849 C CA . LYS A 1 106 ? 12.983 2.998 7.170 1.00 88.69 106 LYS A CA 1
ATOM 850 C C . LYS A 1 106 ? 11.801 2.058 7.023 1.00 88.69 106 LYS A C 1
ATOM 852 O O . LYS A 1 106 ? 10.646 2.450 7.179 1.00 88.69 106 LYS A O 1
ATOM 857 N N . ALA A 1 107 ? 12.094 0.793 6.733 1.00 92.06 107 ALA A N 1
ATOM 858 C CA . ALA A 1 107 ? 11.075 -0.248 6.722 1.00 92.06 107 ALA A CA 1
ATOM 859 C C . ALA A 1 107 ? 10.489 -0.445 8.128 1.00 92.06 107 ALA A C 1
ATOM 861 O O . ALA A 1 107 ? 11.231 -0.610 9.104 1.00 92.06 107 ALA A O 1
ATOM 862 N N . VAL A 1 108 ? 9.161 -0.488 8.219 1.00 93.56 108 VAL A N 1
ATOM 863 C CA . VAL A 1 108 ? 8.466 -0.980 9.412 1.00 93.56 108 VAL A CA 1
ATOM 864 C C . VAL A 1 108 ? 8.841 -2.451 9.601 1.00 93.56 108 VAL A C 1
ATOM 866 O O . VAL A 1 108 ? 8.916 -3.204 8.634 1.00 93.56 108 VAL A O 1
ATOM 869 N N . LYS A 1 109 ? 9.138 -2.859 10.840 1.00 93.94 109 LYS A N 1
ATOM 870 C CA . LYS A 1 109 ? 9.563 -4.237 11.158 1.00 93.94 109 LYS A CA 1
ATOM 871 C C . LYS A 1 109 ? 8.456 -5.061 11.797 1.00 93.94 109 LYS A C 1
ATOM 873 O O . LYS A 1 109 ? 8.354 -6.254 11.538 1.00 93.94 109 LYS A O 1
ATOM 878 N N . THR A 1 110 ? 7.634 -4.424 12.618 1.00 94.38 110 THR A N 1
ATOM 879 C CA . THR A 1 110 ? 6.514 -5.030 13.333 1.00 94.38 110 THR A CA 1
ATOM 880 C C . THR A 1 110 ? 5.437 -3.976 13.551 1.00 94.38 110 THR A C 1
ATOM 882 O O . THR A 1 110 ? 5.710 -2.779 13.471 1.00 94.38 110 THR A O 1
ATOM 885 N N . LEU A 1 111 ? 4.222 -4.433 13.837 1.00 95.19 111 LEU A N 1
ATOM 886 C CA . LEU A 1 111 ? 3.128 -3.588 14.303 1.00 95.19 111 LEU A CA 1
ATOM 887 C C . LEU A 1 111 ? 2.821 -3.923 15.764 1.00 95.19 111 LEU A C 1
ATOM 889 O O . LEU A 1 111 ? 2.926 -5.096 16.149 1.00 95.19 111 LEU A O 1
ATOM 893 N N . PRO A 1 112 ? 2.370 -2.954 16.572 1.00 94.62 112 PRO A N 1
ATOM 894 C CA . PRO A 1 112 ? 1.944 -3.217 17.935 1.00 94.62 112 PRO A CA 1
ATOM 895 C C . PRO A 1 112 ? 0.780 -4.209 17.954 1.00 94.62 112 PRO A C 1
ATOM 897 O O . PRO A 1 112 ? -0.006 -4.307 17.006 1.00 94.62 112 PRO A O 1
ATOM 900 N N . ILE A 1 113 ? 0.678 -4.965 19.041 1.00 91.44 113 ILE A N 1
ATOM 901 C CA . ILE A 1 113 ? -0.443 -5.878 19.266 1.00 91.44 113 ILE A CA 1
ATOM 902 C C . ILE A 1 113 ? -1.700 -5.036 19.504 1.00 91.44 113 ILE A C 1
ATOM 904 O O . ILE A 1 113 ? -1.670 -4.090 20.293 1.00 91.44 113 ILE A O 1
ATOM 908 N N . THR A 1 114 ? -2.798 -5.393 18.842 1.00 90.12 114 THR A N 1
ATOM 909 C CA . THR A 1 114 ? -4.114 -4.779 19.044 1.00 90.12 114 THR A CA 1
ATOM 910 C C . THR A 1 114 ? -5.136 -5.807 19.510 1.00 90.12 114 THR A C 1
ATOM 912 O O . THR A 1 114 ? -5.008 -7.007 19.263 1.00 90.12 114 THR A O 1
ATOM 915 N N . LYS A 1 115 ? -6.169 -5.339 20.219 1.00 87.75 115 LYS A N 1
ATOM 916 C CA . LYS A 1 115 ? -7.336 -6.166 20.555 1.00 87.75 115 LYS A CA 1
ATOM 917 C C . LYS A 1 115 ? -8.208 -6.364 19.315 1.00 87.75 115 LYS A C 1
ATOM 919 O O . LYS A 1 115 ? -8.188 -5.538 18.407 1.00 87.75 115 LYS A O 1
ATOM 924 N N . LYS A 1 116 ? -9.023 -7.424 19.308 1.00 80.38 116 LYS A N 1
ATOM 925 C CA . LYS A 1 116 ? -9.887 -7.773 18.166 1.00 80.38 116 LYS A CA 1
ATOM 926 C C . LYS A 1 116 ? -10.824 -6.632 17.741 1.00 80.38 116 LYS A C 1
ATOM 928 O O . LYS A 1 116 ? -11.033 -6.453 16.548 1.00 80.38 116 LYS A O 1
ATOM 933 N N . ASP A 1 117 ? -11.339 -5.860 18.702 1.00 82.31 117 ASP A N 1
ATOM 934 C CA . ASP A 1 117 ? -12.259 -4.722 18.522 1.00 82.31 117 ASP A CA 1
ATOM 935 C C . ASP A 1 117 ? -11.549 -3.363 18.356 1.00 82.31 117 ASP A C 1
ATOM 937 O O . ASP A 1 117 ? -12.182 -2.310 18.464 1.00 82.31 117 ASP A O 1
ATOM 941 N N . THR A 1 118 ? -10.229 -3.372 18.152 1.00 93.25 118 THR A N 1
ATOM 942 C CA . THR A 1 118 ? -9.406 -2.165 18.057 1.00 93.25 118 THR A CA 1
ATOM 943 C C . THR A 1 118 ? -8.764 -2.060 16.682 1.00 93.25 118 THR A C 1
ATOM 945 O O . THR A 1 118 ? -7.986 -2.922 16.270 1.00 93.25 118 THR A O 1
ATOM 948 N N . THR A 1 119 ? -9.061 -0.961 16.002 1.00 95.25 119 THR A N 1
ATOM 949 C CA . THR A 1 119 ? -8.420 -0.564 14.753 1.00 95.25 119 THR A CA 1
ATOM 950 C C . THR A 1 119 ? -7.113 0.149 15.070 1.00 95.25 119 THR A C 1
ATOM 952 O O . THR A 1 119 ? -7.097 1.122 15.826 1.00 95.25 119 THR A O 1
ATOM 955 N N . LEU A 1 120 ? -6.015 -0.317 14.481 1.00 97.06 120 LEU A N 1
ATOM 956 C CA . LEU A 1 120 ? -4.741 0.394 14.514 1.00 97.06 120 LEU A CA 1
ATOM 957 C C . LEU A 1 120 ? -4.731 1.446 13.403 1.00 97.06 120 LEU A C 1
ATOM 959 O O . LEU A 1 120 ? -4.939 1.101 12.241 1.00 97.06 120 LEU A O 1
ATOM 963 N N . LEU A 1 121 ? -4.477 2.706 13.738 1.00 95.75 121 LEU A N 1
ATOM 964 C CA . LEU A 1 121 ? -4.326 3.778 12.760 1.00 95.75 121 LEU A CA 1
ATOM 965 C C . LEU A 1 121 ? -2.854 4.136 12.582 1.00 95.75 121 LEU A C 1
ATOM 967 O O . LEU A 1 121 ? -2.173 4.515 13.534 1.00 95.75 121 LEU A O 1
ATOM 971 N N . LEU A 1 122 ? -2.399 4.046 11.334 1.00 94.38 122 LEU A N 1
ATOM 972 C CA . LEU A 1 122 ? -1.124 4.575 10.867 1.00 94.38 122 LEU A CA 1
ATOM 973 C C . LEU A 1 122 ? -1.453 5.823 10.047 1.00 94.38 122 LEU A C 1
ATOM 975 O O . LEU A 1 122 ? -1.738 5.754 8.852 1.00 94.38 122 LEU A O 1
ATOM 979 N N . SER A 1 123 ? -1.527 6.966 10.718 1.00 90.19 123 SER A N 1
ATOM 980 C CA . SER A 1 123 ? -1.889 8.244 10.100 1.00 90.19 123 SER A CA 1
ATOM 981 C C . SER A 1 123 ? -0.685 9.163 10.024 1.00 90.19 123 SER A C 1
ATOM 983 O O . SER A 1 123 ? 0.112 9.217 10.966 1.00 90.19 123 SER A O 1
ATOM 985 N N . ARG A 1 124 ? -0.586 9.968 8.962 1.00 80.75 124 ARG A N 1
ATOM 986 C CA . ARG A 1 124 ? 0.377 11.077 8.961 1.00 80.75 124 ARG A CA 1
ATOM 987 C C . ARG A 1 124 ? 0.036 12.048 10.089 1.00 80.75 124 ARG A C 1
ATOM 989 O O . ARG A 1 124 ? -1.137 12.241 10.413 1.00 80.75 124 ARG A O 1
ATOM 996 N N . TYR A 1 125 ? 1.050 12.686 10.658 1.00 69.94 125 TYR A N 1
ATOM 997 C CA . TYR A 1 125 ? 0.876 13.653 11.743 1.00 69.94 125 TYR A CA 1
ATOM 998 C C . TYR A 1 125 ? 0.114 14.921 11.317 1.00 69.94 125 TYR A C 1
ATOM 1000 O O . TYR A 1 125 ? -0.385 15.625 12.184 1.00 69.94 125 TYR A O 1
ATOM 1008 N N . ASP A 1 126 ? 0.005 15.187 10.013 1.00 69.38 126 ASP A N 1
ATOM 1009 C CA . ASP A 1 126 ? -0.709 16.316 9.402 1.00 69.38 126 ASP A CA 1
ATOM 1010 C C . ASP A 1 126 ? -2.068 15.925 8.786 1.00 69.38 126 ASP A C 1
ATOM 1012 O O . ASP A 1 126 ? -2.707 16.739 8.126 1.00 69.38 126 ASP A O 1
ATOM 1016 N N . THR A 1 127 ? -2.529 14.683 8.983 1.00 67.31 127 THR A N 1
ATOM 1017 C CA . THR A 1 127 ? -3.754 14.173 8.336 1.00 67.31 127 THR A CA 1
ATOM 1018 C C . THR A 1 127 ? -5.033 14.850 8.836 1.00 67.31 127 THR A C 1
ATOM 1020 O O . THR A 1 127 ? -6.010 14.932 8.094 1.00 67.31 127 THR A O 1
ATOM 1023 N N . SER A 1 128 ? -5.046 15.301 10.093 1.00 68.00 128 SER A N 1
ATOM 1024 C CA . SER A 1 128 ? -6.049 16.202 10.669 1.00 68.00 128 SER A CA 1
ATOM 1025 C C . SER A 1 128 ? -5.522 16.776 11.987 1.00 68.00 128 SER A C 1
ATOM 1027 O O . SER A 1 128 ? -4.687 16.144 12.641 1.00 68.00 128 SER A O 1
ATOM 1029 N N . GLU A 1 129 ? -6.018 17.950 12.394 1.00 68.56 129 GLU A N 1
ATOM 1030 C CA . GLU A 1 129 ? -5.525 18.680 13.577 1.00 68.56 129 GLU A CA 1
ATOM 1031 C C . GLU A 1 129 ? -5.571 17.851 14.873 1.00 68.56 129 GLU A C 1
ATOM 1033 O O . GLU A 1 129 ? -4.752 18.068 15.757 1.00 68.56 129 GLU A O 1
ATOM 1038 N N . ASN A 1 130 ? -6.450 16.842 14.955 1.00 78.88 130 ASN A N 1
ATOM 1039 C CA . ASN A 1 130 ? -6.673 16.060 16.175 1.00 78.88 130 ASN A CA 1
ATOM 1040 C C . ASN A 1 130 ? -6.588 14.541 15.971 1.00 78.88 130 ASN A C 1
ATOM 1042 O O . ASN A 1 130 ? -7.049 13.795 16.833 1.00 78.88 130 ASN A O 1
ATOM 1046 N N . ILE A 1 131 ? -6.013 14.049 14.860 1.00 83.00 131 ILE A N 1
ATOM 1047 C CA . ILE A 1 131 ? -6.046 12.609 14.537 1.00 83.00 131 ILE A CA 1
ATOM 1048 C C . ILE A 1 131 ? -5.531 11.741 15.694 1.00 83.00 131 ILE A C 1
ATOM 1050 O O . ILE A 1 131 ? -6.161 10.746 16.039 1.00 83.00 131 ILE A O 1
ATOM 1054 N N . LYS A 1 132 ? -4.451 12.169 16.361 1.00 83.69 132 LYS A N 1
ATOM 1055 C CA . LYS A 1 132 ? -3.798 11.439 17.462 1.00 83.69 132 LYS A CA 1
ATOM 1056 C C . LYS A 1 132 ? -4.634 11.368 18.745 1.00 83.69 132 LYS A C 1
ATOM 1058 O O . LYS A 1 132 ? -4.360 10.533 19.603 1.00 83.69 132 LYS A O 1
ATOM 1063 N N . GLU A 1 133 ? -5.634 12.231 18.892 1.00 87.12 133 GLU A N 1
ATOM 1064 C CA . GLU A 1 133 ? -6.497 12.286 20.077 1.00 87.12 133 GLU A CA 1
ATOM 1065 C C . GLU A 1 133 ? -7.745 11.408 19.933 1.00 87.12 133 GLU A C 1
ATOM 1067 O O . GLU A 1 133 ? -8.454 11.143 20.910 1.00 87.12 133 GLU A O 1
ATOM 1072 N N . ILE A 1 134 ? -8.011 10.916 18.721 1.00 89.81 134 ILE A N 1
ATOM 1073 C CA . ILE A 1 134 ? -9.195 10.121 18.415 1.00 89.81 134 ILE A CA 1
ATOM 1074 C C . ILE A 1 134 ? -9.095 8.754 19.080 1.00 89.81 134 ILE A C 1
ATOM 1076 O O . ILE A 1 134 ? -8.173 7.984 18.822 1.00 89.81 134 ILE A O 1
ATOM 1080 N N . LYS A 1 135 ? -10.093 8.434 19.906 1.00 92.88 135 LYS A N 1
ATOM 1081 C CA . LYS A 1 135 ? -10.214 7.138 20.598 1.00 92.88 135 LYS A CA 1
ATOM 1082 C C . LYS A 1 135 ? -11.229 6.203 19.946 1.00 92.88 135 LYS A C 1
ATOM 1084 O O . LYS A 1 135 ? -11.220 5.003 20.212 1.00 92.88 135 LYS A O 1
ATOM 1089 N N . GLU A 1 136 ? -12.109 6.751 19.115 1.00 94.00 136 GLU A N 1
ATOM 1090 C CA . GLU A 1 136 ? -13.164 6.026 18.418 1.00 94.00 136 GLU A CA 1
ATOM 1091 C C . GLU A 1 136 ? -13.366 6.636 17.032 1.00 94.00 136 GLU A C 1
ATOM 1093 O O . GLU A 1 136 ? -13.452 7.853 16.900 1.00 94.00 136 GLU A O 1
ATOM 1098 N N . ILE A 1 137 ? -13.482 5.786 16.018 1.00 91.38 137 ILE A N 1
ATOM 1099 C CA . ILE A 1 137 ? -13.835 6.172 14.649 1.00 91.38 137 ILE A CA 1
ATOM 1100 C C . ILE A 1 137 ? -15.151 5.521 14.256 1.00 91.38 137 ILE A C 1
ATOM 1102 O O . ILE A 1 137 ? -15.529 4.473 14.787 1.00 91.38 137 ILE A O 1
ATOM 1106 N N . LYS A 1 138 ? -15.831 6.114 13.276 1.00 89.81 138 LYS A N 1
ATOM 1107 C CA . LYS A 1 138 ? -16.993 5.504 12.632 1.00 89.81 138 LYS A CA 1
ATOM 1108 C C . LYS A 1 138 ? -16.679 5.178 11.184 1.00 89.81 138 LYS A C 1
ATOM 1110 O O . LYS A 1 138 ? -16.321 6.066 10.420 1.00 89.81 138 LYS A O 1
ATOM 1115 N N . ILE A 1 139 ? -16.886 3.925 10.794 1.00 86.44 139 ILE A N 1
ATOM 1116 C CA . ILE A 1 139 ? -16.809 3.492 9.397 1.00 86.44 139 ILE A CA 1
ATOM 1117 C C . ILE A 1 139 ? -18.207 3.033 8.998 1.00 86.44 139 ILE A C 1
ATOM 1119 O O . ILE A 1 139 ? -18.707 2.040 9.525 1.00 86.44 139 ILE A O 1
ATOM 1123 N N . ASN A 1 140 ? -18.863 3.794 8.113 1.00 82.81 140 ASN A N 1
ATOM 1124 C CA . ASN A 1 140 ? -20.239 3.538 7.664 1.00 82.81 140 ASN A CA 1
ATOM 1125 C C . ASN A 1 140 ? -21.220 3.273 8.828 1.00 82.81 140 ASN A C 1
ATOM 1127 O O . ASN A 1 140 ? -22.037 2.360 8.794 1.00 82.81 140 ASN A O 1
ATOM 1131 N N . GLY A 1 141 ? -21.114 4.085 9.886 1.00 83.69 141 GLY A N 1
ATOM 1132 C CA . GLY A 1 141 ? -21.989 4.035 11.062 1.00 83.69 141 GLY A CA 1
ATOM 1133 C C . GLY A 1 141 ? -21.550 3.070 12.169 1.00 83.69 141 GLY A C 1
ATOM 1134 O O . GLY A 1 141 ? -21.986 3.244 13.307 1.00 83.69 141 GLY A O 1
ATOM 1135 N N . ILE A 1 142 ? -20.648 2.124 11.889 1.00 87.81 142 ILE A N 1
ATOM 1136 C CA . ILE A 1 142 ? -20.110 1.202 12.897 1.00 87.81 142 ILE A CA 1
ATOM 1137 C C . ILE A 1 142 ? -18.938 1.856 13.626 1.00 87.81 142 ILE A C 1
ATOM 1139 O O . ILE A 1 142 ? -18.040 2.415 12.996 1.00 87.81 142 ILE A O 1
ATOM 1143 N N . LYS A 1 143 ? -18.965 1.794 14.959 1.00 91.56 143 LYS A N 1
ATOM 1144 C CA . LYS A 1 143 ? -17.937 2.351 15.841 1.00 91.56 143 LYS A CA 1
ATOM 1145 C C . LYS A 1 143 ? -16.808 1.351 16.063 1.00 91.56 143 LYS A C 1
ATOM 1147 O O . LYS A 1 143 ? -17.069 0.203 16.409 1.00 91.56 143 LYS A O 1
ATOM 1152 N N . PHE A 1 144 ? -15.574 1.825 15.959 1.00 91.50 144 PHE A N 1
ATOM 1153 C CA . PHE A 1 144 ? -14.375 1.052 16.269 1.00 91.50 144 PHE A CA 1
ATOM 1154 C C . PHE A 1 144 ? -13.499 1.829 17.240 1.00 91.50 144 PHE A C 1
ATOM 1156 O O . PHE A 1 144 ? -13.291 3.031 17.062 1.00 91.50 144 PHE A O 1
ATOM 1163 N N . LYS A 1 145 ? -12.959 1.140 18.249 1.00 95.38 145 LYS A N 1
ATOM 1164 C CA . LYS A 1 145 ? -11.927 1.724 19.109 1.00 95.38 145 LYS A CA 1
ATOM 1165 C C . LYS A 1 145 ? -10.651 1.909 18.307 1.00 95.38 145 LYS A C 1
ATOM 1167 O O . LYS A 1 145 ? -10.358 1.119 17.411 1.00 95.38 145 LYS A O 1
ATOM 1172 N N . VAL A 1 146 ? -9.886 2.926 18.669 1.00 95.31 146 VAL A N 1
ATOM 1173 C CA . VAL A 1 146 ? -8.646 3.277 17.986 1.00 95.31 146 VAL A CA 1
ATOM 1174 C C . VAL A 1 146 ? -7.449 3.076 18.897 1.00 95.31 146 VAL A C 1
ATOM 1176 O O . VAL A 1 146 ? -7.458 3.461 20.066 1.00 95.31 146 VAL A O 1
ATOM 1179 N N . GLN A 1 147 ? -6.398 2.518 18.313 1.00 95.38 147 GLN A N 1
ATOM 1180 C CA . GLN A 1 147 ? -5.034 2.620 18.800 1.00 95.38 147 GLN A CA 1
ATOM 1181 C C . GLN A 1 147 ? -4.200 3.315 17.724 1.00 95.38 147 GLN A C 1
ATOM 1183 O O . GLN A 1 147 ? -4.317 2.984 16.548 1.00 95.38 147 GLN A O 1
ATOM 1188 N N . HIS A 1 148 ? -3.362 4.266 18.122 1.00 93.56 148 HIS A N 1
ATOM 1189 C CA . HIS A 1 148 ? -2.440 4.948 17.212 1.00 93.56 148 HIS A CA 1
ATOM 1190 C C . HIS A 1 148 ? -1.063 4.300 17.259 1.00 93.56 148 HIS A C 1
ATOM 1192 O O . HIS A 1 148 ? -0.645 3.803 18.306 1.00 93.56 148 HIS A O 1
ATOM 1198 N N . ASP A 1 149 ? -0.362 4.344 16.134 1.00 92.31 149 ASP A N 1
ATOM 1199 C CA . ASP A 1 149 ? 1.055 3.999 16.028 1.00 92.31 149 ASP A CA 1
ATOM 1200 C C . ASP A 1 149 ? 1.766 4.984 15.090 1.00 92.31 149 ASP A C 1
ATOM 1202 O O . ASP A 1 149 ? 1.150 5.912 14.553 1.00 92.31 149 ASP A O 1
ATOM 1206 N N . SER A 1 150 ? 3.080 4.832 14.948 1.00 89.06 150 SER A N 1
ATOM 1207 C CA . SER A 1 150 ? 3.911 5.755 14.186 1.00 89.06 150 SER A CA 1
ATOM 1208 C C . SER A 1 150 ? 3.417 5.890 12.735 1.00 89.06 150 SER A C 1
ATOM 1210 O O . SER A 1 150 ? 3.044 4.890 12.106 1.00 89.06 150 SER A O 1
ATOM 1212 N N . PRO A 1 151 ? 3.427 7.117 12.171 1.00 90.44 151 PRO A N 1
ATOM 1213 C CA . PRO A 1 151 ? 3.037 7.354 10.787 1.00 90.44 151 PRO A CA 1
ATOM 1214 C C . PRO A 1 151 ? 3.729 6.378 9.842 1.00 90.44 151 PRO 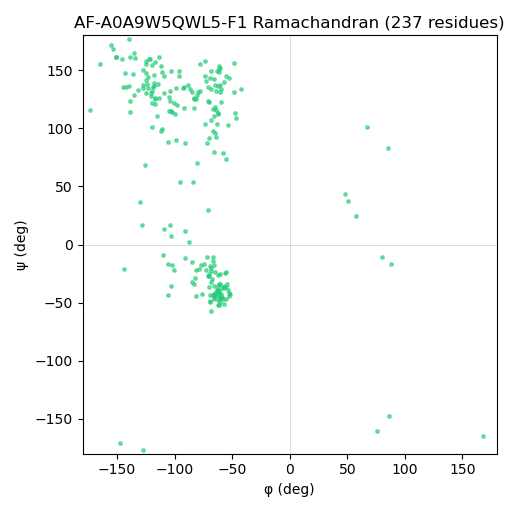A C 1
ATOM 1216 O O . PRO A 1 151 ? 4.943 6.198 9.929 1.00 90.44 151 PRO A O 1
ATOM 1219 N N . SER A 1 152 ? 2.960 5.760 8.950 1.00 93.12 152 SER A N 1
ATOM 1220 C CA . SER A 1 152 ? 3.489 4.794 7.992 1.00 93.12 152 SER A CA 1
ATOM 1221 C C . SER A 1 152 ? 2.790 4.912 6.638 1.00 93.12 152 SER A C 1
ATOM 1223 O O . SER A 1 152 ? 1.615 5.265 6.593 1.00 93.12 152 SER A O 1
ATOM 1225 N N . TRP A 1 153 ? 3.507 4.636 5.547 1.00 93.69 153 TRP A N 1
ATOM 1226 C CA . TRP A 1 153 ? 3.017 4.768 4.166 1.00 93.69 153 TRP A CA 1
ATOM 1227 C C . TRP A 1 153 ? 3.763 3.849 3.191 1.00 93.69 153 TRP A C 1
ATOM 1229 O O . TRP A 1 153 ? 4.768 3.229 3.555 1.00 93.69 153 TRP A O 1
ATOM 1239 N N . PHE A 1 154 ? 3.286 3.762 1.947 1.00 94.00 154 PHE A N 1
ATOM 1240 C CA . PHE A 1 154 ? 3.966 3.039 0.871 1.00 94.00 154 PHE A CA 1
ATOM 1241 C C . PHE A 1 154 ? 4.825 3.963 -0.009 1.00 94.00 154 PHE A C 1
ATOM 1243 O O . PHE A 1 154 ? 4.466 5.098 -0.319 1.00 94.00 154 PHE A O 1
ATOM 1250 N N . GLY A 1 155 ? 5.959 3.443 -0.482 1.00 90.38 155 GLY A N 1
ATOM 1251 C CA . GLY A 1 155 ? 6.864 4.174 -1.377 1.00 90.38 155 GLY A CA 1
ATOM 1252 C C . GLY A 1 155 ? 7.705 5.232 -0.659 1.00 90.38 155 GLY A C 1
ATOM 1253 O O . GLY A 1 155 ? 7.914 5.153 0.550 1.00 90.38 155 GLY A O 1
ATOM 1254 N N . TYR A 1 156 ? 8.233 6.198 -1.417 1.00 85.31 156 TYR A N 1
ATOM 1255 C CA . TYR A 1 156 ? 9.176 7.186 -0.881 1.00 85.31 156 TYR A CA 1
ATOM 1256 C C . TYR A 1 156 ? 8.519 8.143 0.112 1.00 85.31 156 TYR A C 1
ATOM 1258 O O . TYR A 1 156 ? 8.912 8.202 1.271 1.00 85.31 156 TYR A O 1
ATOM 1266 N N . GLY A 1 157 ? 7.471 8.838 -0.330 1.00 85.31 157 GLY A N 1
ATOM 1267 C CA . GLY A 1 157 ? 6.678 9.746 0.496 1.00 85.31 157 GLY A CA 1
ATOM 1268 C C . GLY A 1 157 ? 5.200 9.349 0.524 1.00 85.31 157 GLY A C 1
ATOM 1269 O O . GLY A 1 157 ? 4.741 8.669 -0.399 1.00 85.31 157 GLY A O 1
ATOM 1270 N N . PRO A 1 158 ? 4.441 9.798 1.531 1.00 86.12 158 PRO A N 1
ATOM 1271 C CA . PRO A 1 158 ? 3.036 9.435 1.698 1.00 86.12 158 PRO A CA 1
ATOM 1272 C C . PRO A 1 158 ? 2.125 10.037 0.618 1.00 86.12 158 PRO A C 1
ATOM 1274 O O . PRO A 1 158 ? 2.296 11.196 0.235 1.00 86.12 158 PRO A O 1
ATOM 1277 N N . ASP A 1 159 ? 1.103 9.293 0.186 1.00 89.56 159 ASP A N 1
ATOM 1278 C CA . ASP A 1 159 ? 0.109 9.744 -0.800 1.00 89.56 159 ASP A CA 1
ATOM 1279 C C . ASP A 1 159 ? -1.293 9.949 -0.188 1.00 89.56 159 ASP A C 1
ATOM 1281 O O . ASP A 1 159 ? -2.098 9.029 -0.022 1.00 89.56 159 ASP A O 1
ATOM 1285 N N . SER A 1 160 ? -1.640 11.203 0.114 1.00 90.12 160 SER A N 1
ATOM 1286 C CA . SER A 1 160 ? -2.932 11.536 0.728 1.00 90.12 160 SER A CA 1
ATOM 1287 C C . SER A 1 160 ? -4.145 11.289 -0.181 1.00 90.12 160 SER A C 1
ATOM 1289 O O . SER A 1 160 ? -5.282 11.308 0.303 1.00 90.12 160 SER A O 1
ATOM 1291 N N . SER A 1 161 ? -3.951 11.024 -1.480 1.00 90.69 161 SER A N 1
ATOM 1292 C CA . SER A 1 161 ? -5.057 10.731 -2.396 1.00 90.69 161 SER A CA 1
ATOM 1293 C C . SER A 1 161 ? -5.739 9.391 -2.098 1.00 90.69 161 SER A C 1
ATOM 1295 O O . SER A 1 161 ? -6.914 9.230 -2.434 1.00 90.69 161 SER A O 1
ATOM 1297 N N . PHE A 1 162 ? -5.052 8.456 -1.427 1.00 92.50 162 PHE A N 1
ATOM 1298 C CA . PHE A 1 162 ? -5.619 7.147 -1.080 1.00 92.50 162 PHE A CA 1
ATOM 1299 C C . PHE A 1 162 ? -5.190 6.570 0.275 1.00 92.50 162 PHE A C 1
ATOM 1301 O O . PHE A 1 162 ? -5.912 5.726 0.803 1.00 92.50 162 PHE A O 1
ATOM 1308 N N . GLU A 1 163 ? -4.065 7.010 0.843 1.00 92.56 163 GLU A N 1
ATOM 1309 C CA . GLU A 1 163 ? -3.475 6.466 2.076 1.00 92.56 163 GLU A CA 1
ATOM 1310 C C . GLU A 1 163 ? -3.130 7.568 3.092 1.00 92.56 163 GLU A C 1
ATOM 1312 O O . GLU A 1 163 ? -2.136 7.482 3.809 1.00 92.56 163 GLU A O 1
ATOM 1317 N N . ALA A 1 164 ? -3.950 8.622 3.188 1.00 92.88 164 ALA A N 1
ATOM 1318 C CA . ALA A 1 164 ? -3.768 9.615 4.252 1.00 92.88 164 ALA A CA 1
ATOM 1319 C C . ALA A 1 164 ? -3.817 8.946 5.644 1.00 92.88 164 ALA A C 1
ATOM 1321 O O . ALA A 1 164 ? -3.070 9.314 6.552 1.00 92.88 164 ALA A O 1
ATOM 1322 N N . ILE A 1 165 ? -4.664 7.920 5.776 1.00 94.50 165 ILE A N 1
ATOM 1323 C CA . ILE A 1 165 ? -4.715 7.008 6.919 1.00 94.50 165 ILE A CA 1
ATOM 1324 C C . ILE A 1 165 ? -4.629 5.569 6.403 1.00 94.50 165 ILE A C 1
ATOM 1326 O O . ILE A 1 165 ? -5.361 5.193 5.486 1.00 94.50 165 ILE A O 1
ATOM 1330 N N . ILE A 1 166 ? -3.803 4.736 7.033 1.00 96.88 166 ILE A N 1
ATOM 1331 C CA . ILE A 1 166 ? -3.899 3.278 6.911 1.00 96.88 166 ILE A CA 1
ATOM 1332 C C . ILE A 1 166 ? -4.555 2.746 8.186 1.00 96.88 166 ILE A C 1
ATOM 1334 O O . ILE A 1 166 ? -4.002 2.860 9.279 1.00 96.88 166 ILE A O 1
ATOM 1338 N N . ALA A 1 167 ? -5.752 2.181 8.050 1.00 96.31 167 ALA A N 1
ATOM 1339 C CA . ALA A 1 167 ? -6.500 1.561 9.134 1.00 96.31 167 ALA A CA 1
ATOM 1340 C C . ALA A 1 167 ? -6.327 0.039 9.081 1.00 96.31 167 ALA A C 1
ATOM 1342 O O . ALA A 1 167 ? -6.817 -0.624 8.168 1.00 96.31 167 ALA A O 1
ATOM 1343 N N . VAL A 1 168 ? -5.642 -0.527 10.069 1.00 97.62 168 VAL A N 1
ATOM 1344 C CA . VAL A 1 168 ? -5.428 -1.970 10.179 1.00 97.62 168 VAL A CA 1
ATOM 1345 C C . VAL A 1 168 ? -6.447 -2.551 11.152 1.00 97.62 168 VAL A C 1
ATOM 1347 O O . VAL A 1 168 ? -6.486 -2.185 12.328 1.00 97.62 168 VAL A O 1
ATOM 1350 N N . VAL A 1 169 ? -7.263 -3.475 10.658 1.00 95.75 169 VAL A N 1
ATOM 1351 C CA . VAL A 1 169 ? -8.279 -4.198 11.434 1.00 95.75 169 VAL A CA 1
ATOM 1352 C C . VAL A 1 169 ? -7.921 -5.678 11.534 1.00 95.75 169 VAL A C 1
ATOM 1354 O O . VAL A 1 169 ? -7.125 -6.185 10.741 1.00 95.75 169 VAL A O 1
ATOM 1357 N N . SER A 1 170 ? -8.507 -6.390 12.498 1.00 95.19 170 SER A N 1
ATOM 1358 C CA . SER A 1 170 ? -8.409 -7.853 12.520 1.00 95.19 170 SER A CA 1
ATOM 1359 C C . SER A 1 170 ? -9.037 -8.459 11.261 1.00 95.19 170 SER A C 1
ATOM 1361 O O . SER A 1 170 ? -9.922 -7.868 10.636 1.00 95.19 170 SER A O 1
ATOM 1363 N N . ASP A 1 171 ? -8.566 -9.640 10.877 1.00 94.81 171 ASP A N 1
ATOM 1364 C CA . ASP A 1 171 ? -9.025 -10.334 9.676 1.00 94.81 171 ASP A CA 1
ATOM 1365 C C . ASP A 1 171 ? -10.527 -10.649 9.729 1.00 94.81 171 ASP A C 1
ATOM 1367 O O . ASP A 1 171 ? -11.203 -10.582 8.701 1.00 94.81 171 ASP A O 1
ATOM 1371 N N . GLU A 1 172 ? -11.062 -10.934 10.920 1.00 92.38 172 GLU A N 1
ATOM 1372 C CA . GLU A 1 172 ? -12.495 -11.138 11.128 1.00 92.38 172 GLU A CA 1
ATOM 1373 C C . GLU A 1 172 ? -13.272 -9.830 10.962 1.00 92.38 172 GLU A C 1
ATOM 1375 O O . GLU A 1 172 ? -14.229 -9.779 10.187 1.00 92.38 172 GLU A O 1
ATOM 1380 N N . VAL A 1 173 ? -12.825 -8.758 11.629 1.00 92.69 173 VAL A N 1
ATOM 1381 C CA . VAL A 1 173 ? -13.485 -7.445 11.561 1.00 92.69 173 VAL A CA 1
ATOM 1382 C C . VAL A 1 173 ? -13.480 -6.900 10.141 1.00 92.69 173 VAL A C 1
ATOM 1384 O O . VAL A 1 173 ? -14.447 -6.263 9.733 1.00 92.69 173 VAL A O 1
ATOM 1387 N N . PHE A 1 174 ? -12.439 -7.175 9.352 1.00 94.75 174 PHE A N 1
ATOM 1388 C CA . PHE A 1 174 ? -12.385 -6.733 7.964 1.00 94.75 174 PHE A CA 1
ATOM 1389 C C . PHE A 1 174 ? -13.641 -7.123 7.185 1.00 94.75 174 PHE A C 1
ATOM 1391 O O . PHE A 1 174 ? -14.169 -6.282 6.465 1.00 94.75 174 PHE A O 1
ATOM 1398 N N . ASN A 1 175 ? -14.153 -8.345 7.349 1.00 91.69 175 ASN A N 1
ATOM 1399 C CA . ASN A 1 175 ? -15.346 -8.806 6.633 1.00 91.69 175 ASN A CA 1
ATOM 1400 C C . ASN A 1 175 ? -16.632 -8.126 7.138 1.00 91.69 175 ASN A C 1
ATOM 1402 O O . ASN A 1 175 ? -17.576 -7.958 6.371 1.00 91.69 175 ASN A O 1
ATOM 1406 N N . GLU A 1 176 ? -16.651 -7.688 8.397 1.00 90.25 176 GLU A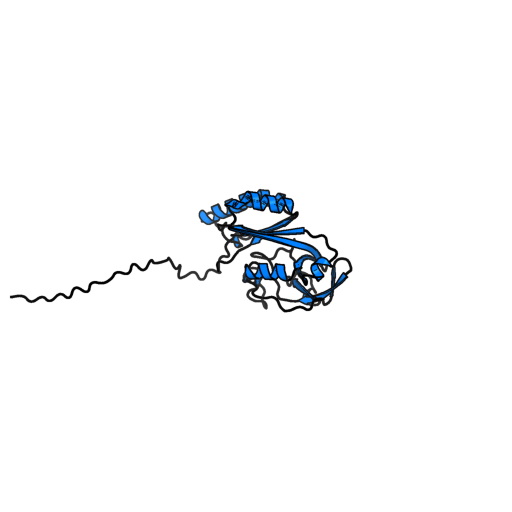 N 1
ATOM 1407 C CA . GLU A 1 176 ? -17.787 -7.017 9.042 1.00 90.25 176 GLU A CA 1
ATOM 1408 C C . GLU A 1 176 ? -17.875 -5.521 8.696 1.00 90.25 176 GLU A C 1
ATOM 1410 O O . GLU A 1 176 ? -18.948 -4.927 8.791 1.00 90.25 176 GLU A O 1
ATOM 1415 N N . VAL A 1 177 ? -16.771 -4.895 8.268 1.00 90.62 177 VAL A N 1
ATOM 1416 C CA . VAL A 1 177 ? -16.765 -3.483 7.852 1.00 90.62 177 VAL A CA 1
ATOM 1417 C C . VAL A 1 177 ? -17.644 -3.309 6.600 1.00 90.62 177 VAL A C 1
ATOM 1419 O O . VAL A 1 177 ? -17.294 -3.848 5.546 1.00 90.62 177 VAL A O 1
ATOM 1422 N N . PRO A 1 178 ? -18.732 -2.514 6.636 1.00 88.69 178 PRO A N 1
ATOM 1423 C CA . PRO A 1 178 ? -19.708 -2.437 5.549 1.00 88.69 178 PRO A CA 1
ATOM 1424 C C . PRO A 1 178 ? -19.256 -1.453 4.460 1.00 88.69 178 PRO A C 1
ATOM 1426 O O . PRO A 1 178 ? -19.961 -0.511 4.109 1.00 88.69 178 PRO A O 1
ATOM 1429 N N . VAL A 1 179 ? -18.042 -1.647 3.951 1.00 92.75 179 VAL A N 1
ATOM 1430 C CA . VAL A 1 179 ? -17.423 -0.885 2.861 1.00 92.75 179 VAL A CA 1
ATOM 1431 C C . VAL A 1 179 ? -17.151 -1.855 1.718 1.00 92.75 179 VAL A C 1
ATOM 1433 O O . VAL A 1 179 ? -16.669 -2.963 1.957 1.00 92.75 179 VAL A O 1
ATOM 1436 N N . LEU A 1 180 ? -17.463 -1.436 0.489 1.00 92.00 180 LEU A N 1
ATOM 1437 C CA . LEU A 1 180 ? -17.199 -2.237 -0.704 1.00 92.00 180 LEU A CA 1
ATOM 1438 C C . LEU A 1 180 ? -15.702 -2.529 -0.830 1.00 92.00 180 LEU A C 1
ATOM 1440 O O . LEU A 1 180 ? -14.859 -1.644 -0.665 1.00 92.00 180 LEU A O 1
ATOM 1444 N N . GLU A 1 181 ? -15.389 -3.786 -1.120 1.00 95.19 181 GLU A N 1
ATOM 1445 C CA . GLU A 1 181 ? -14.021 -4.206 -1.382 1.00 95.19 181 GLU A CA 1
ATOM 1446 C C . GLU A 1 181 ? -13.559 -3.714 -2.752 1.00 95.19 181 GLU A C 1
ATOM 1448 O O . GLU A 1 181 ? -14.311 -3.686 -3.725 1.00 95.19 181 GLU A O 1
ATOM 1453 N N . THR A 1 182 ? -12.283 -3.367 -2.826 1.00 96.81 182 THR A N 1
ATOM 1454 C CA . THR A 1 182 ? -11.539 -3.194 -4.071 1.00 96.81 182 THR A CA 1
ATOM 1455 C C . THR A 1 182 ? -10.271 -4.043 -3.987 1.00 96.81 182 THR A C 1
ATOM 1457 O O . THR A 1 182 ? -10.077 -4.799 -3.028 1.00 96.81 182 THR A O 1
ATOM 1460 N N . SER A 1 183 ? -9.419 -3.970 -5.001 1.00 98.31 183 SER A N 1
ATOM 1461 C CA . SER A 1 183 ? -8.212 -4.785 -5.064 1.00 98.31 183 SER A CA 1
ATOM 1462 C C . SER A 1 183 ? -6.965 -3.914 -5.060 1.00 98.31 183 SER A C 1
ATOM 1464 O O . SER A 1 183 ? -6.949 -2.813 -5.610 1.00 98.31 183 SER A O 1
ATOM 1466 N N . MET A 1 184 ? -5.918 -4.427 -4.427 1.00 98.62 184 MET A N 1
ATOM 1467 C CA . MET A 1 184 ? -4.581 -3.854 -4.426 1.00 98.62 184 MET A CA 1
ATOM 1468 C C . MET A 1 184 ? -3.605 -4.910 -4.917 1.00 98.62 184 MET A C 1
ATOM 1470 O O . MET A 1 184 ? -3.622 -6.023 -4.402 1.00 98.62 184 MET A O 1
ATOM 1474 N N . VAL A 1 185 ? -2.745 -4.581 -5.875 1.00 98.50 185 VAL A N 1
ATOM 1475 C CA . VAL A 1 185 ? -1.642 -5.459 -6.279 1.00 98.50 185 VAL A CA 1
ATOM 1476 C C . VAL A 1 185 ? -0.311 -4.780 -6.011 1.00 98.50 185 VAL A C 1
ATOM 1478 O O . VAL A 1 185 ? -0.153 -3.586 -6.266 1.00 98.50 185 VAL A O 1
ATOM 1481 N N . THR A 1 186 ? 0.645 -5.552 -5.510 1.00 98.50 186 THR A N 1
ATOM 1482 C CA . THR A 1 186 ? 2.057 -5.180 -5.504 1.00 98.50 186 THR A CA 1
ATOM 1483 C C . THR A 1 186 ? 2.781 -5.967 -6.594 1.00 98.50 186 THR A C 1
ATOM 1485 O O . THR A 1 186 ? 2.568 -7.169 -6.752 1.00 98.50 186 THR A O 1
ATOM 1488 N N . LEU A 1 187 ? 3.588 -5.277 -7.395 1.00 98.31 187 LEU A N 1
ATOM 1489 C CA . LEU A 1 187 ? 4.405 -5.842 -8.466 1.00 98.31 187 LEU A CA 1
ATOM 1490 C C . LEU A 1 187 ? 5.873 -5.600 -8.123 1.00 98.31 187 LEU A C 1
ATOM 1492 O O . LEU A 1 187 ? 6.258 -4.451 -7.915 1.00 98.31 187 LEU A O 1
ATOM 1496 N N . HIS A 1 188 ? 6.680 -6.657 -8.104 1.00 97.50 188 HIS A N 1
ATOM 1497 C CA . HIS A 1 188 ? 8.135 -6.581 -7.989 1.00 97.50 188 HIS A CA 1
ATOM 1498 C C . HIS A 1 188 ? 8.739 -6.865 -9.362 1.00 97.50 188 HIS A C 1
ATOM 1500 O O . HIS A 1 188 ? 8.594 -7.976 -9.876 1.00 97.50 188 HIS A O 1
ATOM 1506 N N . PHE A 1 189 ? 9.396 -5.879 -9.962 1.00 96.88 189 PHE A N 1
ATOM 1507 C CA . PHE A 1 189 ? 10.054 -6.015 -11.257 1.00 96.88 189 PHE A CA 1
ATOM 1508 C C . PHE A 1 189 ? 11.397 -6.733 -11.140 1.00 96.88 189 PHE A C 1
ATOM 1510 O O . PHE A 1 189 ? 12.022 -6.751 -10.084 1.00 96.88 189 PHE A O 1
ATOM 1517 N N . LYS A 1 190 ? 11.834 -7.349 -12.240 1.00 95.12 190 LYS A N 1
ATOM 1518 C CA . LYS A 1 190 ? 13.168 -7.957 -12.352 1.00 95.12 190 LYS A CA 1
ATOM 1519 C C . LYS A 1 190 ? 14.283 -6.915 -12.408 1.00 95.12 190 LYS A C 1
ATOM 1521 O O . LYS A 1 190 ? 15.410 -7.222 -12.043 1.00 95.12 190 LYS A O 1
ATOM 1526 N N . GLU A 1 191 ? 13.962 -5.710 -12.870 1.00 93.25 191 GLU A N 1
ATOM 1527 C CA . GLU A 1 191 ? 14.888 -4.587 -12.978 1.00 93.25 191 GLU A CA 1
ATOM 1528 C C . GLU A 1 191 ? 14.396 -3.384 -12.168 1.00 93.25 191 GLU A C 1
ATOM 1530 O O . GLU A 1 191 ? 13.205 -3.255 -11.870 1.00 93.25 191 GLU A O 1
ATOM 1535 N N . SER A 1 192 ? 15.321 -2.480 -11.836 1.00 93.38 192 SER A N 1
ATOM 1536 C CA . SER A 1 192 ? 14.990 -1.171 -11.276 1.00 93.38 192 SER A CA 1
ATOM 1537 C C . SER A 1 192 ? 14.868 -0.132 -12.385 1.00 93.38 192 SER A C 1
ATOM 1539 O O . SER A 1 192 ? 15.750 -0.012 -13.234 1.00 93.38 192 SER A O 1
ATOM 1541 N N . TYR A 1 193 ? 13.818 0.680 -12.328 1.00 93.06 193 TYR A N 1
ATOM 1542 C CA . TYR A 1 193 ? 13.619 1.818 -13.218 1.00 93.06 193 TYR A CA 1
ATOM 1543 C C . TYR A 1 193 ? 14.125 3.110 -12.564 1.00 93.06 193 TYR A C 1
ATOM 1545 O O . TYR A 1 193 ? 13.367 4.066 -12.422 1.00 93.06 193 TYR A O 1
ATOM 1553 N N . GLY A 1 194 ? 15.382 3.139 -12.116 1.00 91.06 194 GLY A N 1
ATOM 1554 C CA . GLY A 1 194 ? 15.978 4.292 -11.426 1.00 91.06 194 GLY A CA 1
ATOM 1555 C C . GLY A 1 194 ? 15.721 4.301 -9.916 1.00 91.06 194 GLY A C 1
ATOM 1556 O O . GLY A 1 194 ? 15.639 3.243 -9.284 1.00 91.06 194 GLY A O 1
ATOM 1557 N N . SER A 1 195 ? 15.605 5.492 -9.330 1.00 89.56 195 SER A N 1
ATOM 1558 C CA . SER A 1 195 ? 15.385 5.710 -7.897 1.00 89.56 195 SER A CA 1
ATOM 1559 C C . SER A 1 195 ? 13.934 6.085 -7.601 1.00 89.56 195 SER A C 1
ATOM 1561 O O . SER A 1 195 ? 13.265 6.756 -8.389 1.00 89.56 195 SER A O 1
ATOM 1563 N N . LEU A 1 196 ? 13.430 5.717 -6.420 1.00 87.94 196 LEU A N 1
ATOM 1564 C CA . LEU A 1 196 ? 12.131 6.210 -5.959 1.00 87.94 196 LEU A CA 1
ATOM 1565 C C . LEU A 1 196 ? 12.080 7.744 -5.824 1.00 87.94 196 LEU A C 1
ATOM 1567 O O . LEU A 1 196 ? 11.003 8.332 -5.917 1.00 87.94 196 LEU A O 1
ATOM 1571 N N . THR A 1 197 ? 13.225 8.400 -5.622 1.00 84.94 197 THR A N 1
ATOM 1572 C CA . THR A 1 197 ? 13.317 9.869 -5.532 1.00 84.94 197 THR A CA 1
ATOM 1573 C C . THR A 1 197 ? 13.026 10.570 -6.856 1.00 84.94 197 THR A C 1
ATOM 1575 O O . THR A 1 197 ? 12.665 11.748 -6.848 1.00 84.94 197 THR A O 1
ATOM 1578 N N . ASP A 1 198 ? 13.130 9.851 -7.978 1.00 84.25 198 ASP A N 1
ATOM 1579 C CA . ASP A 1 198 ? 12.994 10.410 -9.327 1.00 84.25 198 ASP A CA 1
ATOM 1580 C C . ASP A 1 198 ? 11.571 10.916 -9.614 1.00 84.25 198 ASP A C 1
ATOM 1582 O O . ASP A 1 198 ? 11.342 11.660 -10.565 1.00 84.25 198 ASP A O 1
ATOM 1586 N N . GLU A 1 199 ? 10.592 10.536 -8.782 1.00 74.56 199 GLU A N 1
ATOM 1587 C CA . GLU A 1 199 ? 9.235 11.090 -8.833 1.00 74.56 199 GLU A CA 1
ATOM 1588 C C . GLU A 1 199 ? 9.152 12.551 -8.379 1.00 74.56 199 GLU A C 1
ATOM 1590 O O . GLU A 1 199 ? 8.238 13.266 -8.787 1.00 74.56 199 GLU A O 1
ATOM 1595 N N . ILE A 1 200 ? 10.076 12.983 -7.520 1.00 76.19 200 ILE A N 1
ATOM 1596 C CA . ILE A 1 200 ? 10.087 14.323 -6.921 1.00 76.19 200 ILE A CA 1
ATOM 1597 C C . ILE A 1 200 ? 11.173 15.175 -7.560 1.00 76.19 200 ILE A C 1
ATOM 1599 O O . ILE A 1 200 ? 10.960 16.349 -7.859 1.00 76.19 200 ILE A O 1
ATOM 1603 N N . THR A 1 201 ? 12.348 14.587 -7.762 1.00 80.69 201 THR A N 1
ATOM 1604 C CA . THR A 1 201 ? 13.492 15.252 -8.373 1.00 80.69 201 THR A CA 1
ATOM 1605 C C . THR A 1 201 ? 13.861 14.478 -9.628 1.00 80.69 201 THR A C 1
ATOM 1607 O O . THR A 1 201 ? 14.473 13.422 -9.503 1.00 80.69 201 THR A O 1
ATOM 1610 N N . PRO A 1 202 ? 13.473 14.962 -10.823 1.00 76.94 202 PRO A N 1
ATOM 1611 C CA . PRO A 1 202 ? 13.843 14.311 -12.070 1.00 76.94 202 PRO A CA 1
ATOM 1612 C C . PRO A 1 202 ? 15.359 14.089 -12.142 1.00 76.94 202 PRO A C 1
ATOM 1614 O O . PRO A 1 202 ? 16.110 14.954 -11.676 1.00 76.94 202 PRO A O 1
ATOM 1617 N N . PRO A 1 203 ? 15.810 12.965 -12.721 1.00 80.50 203 PRO A N 1
ATOM 1618 C CA . PRO A 1 203 ? 17.232 12.685 -12.853 1.00 80.50 203 PRO A CA 1
ATOM 1619 C C . PRO A 1 203 ? 17.922 13.752 -13.708 1.00 80.50 203 PRO A C 1
ATOM 1621 O O . PRO A 1 203 ? 17.309 14.353 -14.597 1.00 80.50 203 PRO A O 1
ATOM 1624 N N . ASP A 1 204 ? 19.205 13.981 -13.429 1.00 78.31 204 ASP A N 1
ATOM 1625 C CA . ASP A 1 204 ? 20.044 14.886 -14.212 1.00 78.31 204 ASP A CA 1
ATOM 1626 C C . ASP A 1 204 ? 20.124 14.390 -15.664 1.00 78.31 204 ASP A C 1
ATOM 1628 O O . ASP A 1 204 ? 20.393 13.220 -15.915 1.00 78.31 204 ASP A O 1
ATOM 1632 N N . ILE A 1 205 ? 19.899 15.284 -16.628 1.00 77.12 205 ILE A N 1
ATOM 1633 C CA . ILE A 1 205 ? 19.931 14.959 -18.063 1.00 77.12 205 ILE A CA 1
ATOM 1634 C C . ILE A 1 205 ? 21.342 14.534 -18.504 1.00 77.12 205 ILE A C 1
ATOM 1636 O O . ILE A 1 205 ? 21.489 13.835 -19.502 1.00 77.12 205 ILE A O 1
ATOM 1640 N N . SER A 1 206 ? 22.382 14.946 -17.776 1.00 83.19 206 SER A N 1
ATOM 1641 C CA . SER A 1 206 ? 23.755 14.500 -18.024 1.00 83.19 206 SER A CA 1
ATOM 1642 C C . SER A 1 206 ? 24.026 13.065 -17.553 1.00 83.19 206 SER A C 1
ATOM 1644 O O . SER A 1 206 ? 24.989 12.451 -18.016 1.00 83.19 206 SER A O 1
ATOM 1646 N N . ASP A 1 207 ? 23.166 12.508 -16.692 1.00 84.94 207 ASP A N 1
ATOM 1647 C CA . ASP A 1 207 ? 23.172 11.096 -16.316 1.00 84.94 207 ASP A CA 1
ATOM 1648 C C . ASP A 1 207 ? 22.252 10.310 -17.263 1.00 84.94 207 ASP A C 1
ATOM 1650 O O . ASP A 1 207 ? 21.055 10.127 -17.022 1.00 84.94 207 ASP A O 1
ATOM 1654 N N . ASN A 1 208 ? 22.826 9.875 -18.388 1.00 86.56 208 ASN A N 1
ATOM 1655 C CA . ASN A 1 208 ? 22.084 9.192 -19.449 1.00 86.56 208 ASN A CA 1
ATOM 1656 C C . ASN A 1 208 ? 21.348 7.934 -18.953 1.00 86.56 208 ASN A C 1
ATOM 1658 O O . ASN A 1 208 ? 20.233 7.687 -19.406 1.00 86.56 208 ASN A O 1
ATOM 1662 N N . ASP A 1 209 ? 21.936 7.167 -18.027 1.00 87.25 209 ASP A N 1
ATOM 1663 C CA . ASP A 1 209 ? 21.332 5.931 -17.506 1.00 87.25 209 ASP A CA 1
ATOM 1664 C C . ASP A 1 209 ? 20.106 6.246 -16.638 1.00 87.25 209 ASP A C 1
ATOM 1666 O O . ASP A 1 209 ? 19.012 5.726 -16.874 1.00 87.25 209 ASP A O 1
ATOM 1670 N N . ALA A 1 210 ? 20.246 7.183 -15.694 1.00 85.81 210 ALA A N 1
ATOM 1671 C CA . ALA A 1 210 ? 19.133 7.611 -14.852 1.00 85.81 210 ALA A CA 1
ATOM 1672 C C . ALA A 1 210 ? 17.992 8.230 -15.685 1.00 85.81 210 ALA A C 1
ATOM 1674 O O . ALA A 1 210 ? 16.808 7.961 -15.442 1.00 85.81 210 ALA A O 1
ATOM 16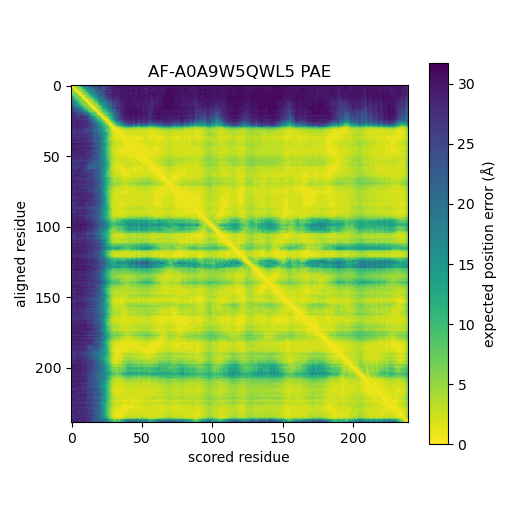75 N N . PHE A 1 211 ? 18.332 9.021 -16.709 1.00 87.94 211 PHE A N 1
ATOM 1676 C CA . PHE A 1 211 ? 17.360 9.602 -17.632 1.00 87.94 211 PHE A CA 1
ATOM 1677 C C . PHE A 1 211 ? 16.628 8.540 -18.473 1.00 87.94 211 PHE A C 1
ATOM 1679 O O . PHE A 1 211 ? 15.399 8.603 -18.616 1.00 87.94 211 PHE A O 1
ATOM 1686 N N . GLU A 1 212 ? 17.349 7.550 -19.004 1.00 91.06 212 GLU A N 1
ATOM 1687 C CA . GLU A 1 212 ? 16.783 6.438 -19.775 1.00 91.06 212 GLU A CA 1
ATOM 1688 C C . GLU A 1 212 ? 15.831 5.602 -18.912 1.00 91.06 212 GLU A C 1
ATOM 1690 O O . GLU A 1 212 ? 14.652 5.467 -19.254 1.00 91.06 212 GLU A O 1
ATOM 1695 N N . LYS A 1 213 ? 16.277 5.159 -17.730 1.00 92.31 213 LYS A N 1
ATOM 1696 C CA . LYS A 1 213 ? 15.451 4.389 -16.786 1.00 92.31 213 LYS A CA 1
ATOM 1697 C C . LYS A 1 213 ? 14.196 5.142 -16.348 1.00 92.31 213 LYS A C 1
ATOM 1699 O O . LYS A 1 213 ? 13.118 4.550 -16.227 1.00 92.31 213 LYS A O 1
ATOM 1704 N N . ASN A 1 214 ? 14.281 6.458 -16.154 1.00 91.81 214 ASN A N 1
ATOM 1705 C CA . ASN A 1 214 ? 13.099 7.261 -15.855 1.00 91.81 214 ASN A CA 1
ATOM 1706 C C . ASN A 1 214 ? 12.152 7.404 -17.053 1.00 91.81 214 ASN A C 1
ATOM 1708 O O . ASN A 1 214 ? 10.931 7.364 -16.887 1.00 91.81 214 ASN A O 1
ATOM 1712 N N . THR A 1 215 ? 12.687 7.508 -18.265 1.00 92.31 215 THR A N 1
ATOM 1713 C CA . THR A 1 215 ? 11.883 7.528 -19.493 1.00 92.31 215 THR A CA 1
ATOM 1714 C C . THR A 1 215 ? 11.129 6.209 -19.687 1.00 92.31 215 THR A C 1
ATOM 1716 O O . THR A 1 215 ? 9.932 6.220 -19.999 1.00 92.31 215 THR A O 1
ATOM 1719 N N . GLU A 1 216 ? 11.784 5.074 -19.436 1.00 94.19 216 GLU A N 1
ATOM 1720 C CA . GLU A 1 216 ? 11.160 3.747 -19.448 1.00 94.19 216 GLU A CA 1
ATOM 1721 C C . GLU A 1 216 ? 10.021 3.645 -18.426 1.00 94.19 216 GLU A C 1
ATOM 1723 O O . GLU A 1 216 ? 8.915 3.231 -18.785 1.00 94.19 216 GLU A O 1
ATOM 1728 N N . TRP A 1 217 ? 10.233 4.113 -17.190 1.00 94.94 217 TRP A N 1
ATOM 1729 C CA . TRP A 1 217 ? 9.189 4.152 -16.158 1.00 94.94 217 TRP A CA 1
ATOM 1730 C C . TRP A 1 217 ? 7.963 4.966 -16.583 1.00 94.94 217 TRP A C 1
ATOM 1732 O O . TRP A 1 217 ? 6.813 4.536 -16.431 1.00 94.94 217 TRP A O 1
ATOM 1742 N N . LEU A 1 218 ? 8.183 6.162 -17.133 1.00 93.81 218 LEU A N 1
ATOM 1743 C CA . LEU A 1 218 ? 7.096 7.023 -17.596 1.00 93.81 218 LEU A CA 1
ATOM 1744 C C . LEU A 1 218 ? 6.319 6.364 -18.739 1.00 93.81 218 LEU A C 1
ATOM 1746 O O . LEU A 1 218 ? 5.087 6.438 -18.773 1.00 93.81 218 LEU A O 1
ATOM 1750 N N . ARG A 1 219 ? 7.013 5.673 -19.650 1.00 94.19 219 ARG A N 1
ATOM 1751 C CA . ARG A 1 219 ? 6.391 4.922 -20.747 1.00 94.19 219 ARG A CA 1
ATOM 1752 C C . ARG A 1 219 ? 5.572 3.739 -20.230 1.00 94.19 219 ARG A C 1
ATOM 1754 O O . ARG A 1 219 ? 4.424 3.586 -20.652 1.00 94.19 219 ARG A O 1
ATOM 1761 N N . LEU A 1 220 ? 6.133 2.956 -19.307 1.00 93.94 220 LEU A N 1
ATOM 1762 C CA . LEU A 1 220 ? 5.482 1.820 -18.653 1.00 93.94 220 LEU A CA 1
ATOM 1763 C C . LEU A 1 220 ? 4.184 2.258 -17.960 1.00 93.94 220 LEU A C 1
ATOM 1765 O O . LEU A 1 220 ? 3.107 1.713 -18.206 1.00 93.94 220 LEU A O 1
ATOM 1769 N N . THR A 1 221 ? 4.262 3.301 -17.134 1.00 95.75 221 THR A N 1
ATOM 1770 C CA . THR A 1 221 ? 3.146 3.709 -16.271 1.00 95.75 221 THR A CA 1
ATOM 1771 C C . THR A 1 221 ? 2.055 4.503 -16.990 1.00 95.75 221 THR A C 1
ATOM 1773 O O . THR A 1 221 ? 0.914 4.517 -16.524 1.00 95.75 221 THR A O 1
ATOM 1776 N N . LYS A 1 222 ? 2.339 5.130 -18.142 1.00 95.62 222 LYS A N 1
ATOM 1777 C CA . LYS A 1 222 ? 1.383 5.992 -18.870 1.00 95.62 222 LYS A CA 1
ATOM 1778 C C . LYS A 1 222 ? 0.039 5.319 -19.158 1.00 95.62 222 LYS A C 1
ATOM 1780 O O . LYS A 1 222 ? -1.006 5.948 -18.997 1.00 95.62 222 LYS A O 1
ATOM 1785 N N . ASN A 1 223 ? 0.056 4.063 -19.605 1.00 93.00 223 ASN A N 1
ATOM 1786 C CA . ASN A 1 223 ? -1.171 3.326 -19.922 1.00 93.00 223 ASN A CA 1
ATOM 1787 C C . ASN A 1 223 ? -1.783 2.666 -18.684 1.00 93.00 223 ASN A C 1
ATOM 1789 O O . ASN A 1 223 ? -3.005 2.600 -18.579 1.00 93.00 223 ASN A O 1
ATOM 1793 N N . ILE A 1 224 ? -0.951 2.242 -17.728 1.00 97.19 224 ILE A N 1
ATOM 1794 C CA . ILE A 1 224 ? -1.406 1.650 -16.465 1.00 97.19 224 ILE A CA 1
ATOM 1795 C C . ILE A 1 224 ? -2.251 2.662 -15.682 1.00 97.19 224 ILE A C 1
ATOM 1797 O O . ILE A 1 224 ? -3.359 2.329 -15.276 1.00 97.19 224 ILE A O 1
ATOM 1801 N N . LYS A 1 225 ? -1.804 3.924 -15.573 1.00 96.69 225 LYS A N 1
ATOM 1802 C CA . LYS A 1 225 ? -2.523 5.010 -14.872 1.00 96.69 225 LYS A CA 1
ATOM 1803 C C . LYS A 1 225 ? -3.955 5.246 -15.368 1.00 96.69 225 LYS A C 1
ATOM 1805 O O . LYS A 1 225 ? -4.761 5.789 -14.629 1.00 96.69 225 LYS A O 1
ATOM 1810 N N . LYS A 1 226 ? -4.282 4.857 -16.605 1.00 96.38 226 LYS A N 1
ATOM 1811 C CA . LYS A 1 226 ? -5.636 4.993 -17.174 1.00 96.38 226 LYS A CA 1
ATOM 1812 C C . LYS A 1 226 ? -6.571 3.837 -16.808 1.00 96.38 226 LYS A C 1
ATOM 1814 O O . LYS A 1 226 ? -7.768 3.936 -17.044 1.00 96.38 226 LYS A O 1
ATOM 1819 N N . ARG A 1 227 ? -6.018 2.730 -16.312 1.00 97.12 227 ARG A N 1
ATOM 1820 C CA . ARG A 1 227 ? -6.717 1.462 -16.044 1.00 97.12 227 ARG A CA 1
ATOM 1821 C C . ARG A 1 227 ? -6.867 1.170 -14.554 1.00 97.12 227 ARG A C 1
ATOM 1823 O O . ARG A 1 227 ? -7.536 0.211 -14.189 1.00 97.12 227 ARG A O 1
ATOM 1830 N N . VAL A 1 228 ? -6.219 1.964 -13.707 1.00 98.12 228 VAL A N 1
ATOM 1831 C CA . VAL A 1 228 ? -6.194 1.794 -12.253 1.00 98.12 228 VAL A CA 1
ATOM 1832 C C . VAL A 1 228 ? -6.665 3.073 -11.581 1.00 98.12 228 VAL A C 1
ATOM 1834 O O . VAL A 1 228 ? -6.547 4.161 -12.141 1.00 98.12 228 VAL A O 1
ATOM 1837 N N . LYS A 1 229 ? -7.176 2.944 -10.360 1.00 97.44 229 LYS A N 1
ATOM 1838 C CA . LYS A 1 229 ? -7.604 4.078 -9.545 1.00 97.44 229 LYS A CA 1
ATOM 1839 C C . LYS A 1 229 ? -6.408 4.814 -8.940 1.00 97.44 229 LYS A C 1
ATOM 1841 O O . LYS A 1 229 ? -6.378 6.040 -8.951 1.00 97.44 229 LYS A O 1
ATOM 1846 N N . HIS A 1 230 ? -5.427 4.066 -8.435 1.00 97.69 230 HIS A N 1
ATOM 1847 C CA . HIS A 1 230 ? -4.183 4.616 -7.895 1.00 97.69 230 HIS A CA 1
ATOM 1848 C C . HIS A 1 230 ? -2.981 3.802 -8.370 1.00 97.69 230 HIS A C 1
ATOM 1850 O O . HIS A 1 230 ? -3.072 2.585 -8.542 1.00 97.69 230 HIS A O 1
ATOM 1856 N N . LEU A 1 231 ? -1.859 4.493 -8.565 1.00 97.12 231 LEU A N 1
ATOM 1857 C CA . LEU A 1 231 ? -0.555 3.917 -8.868 1.00 97.12 231 LEU A CA 1
ATOM 1858 C C . LEU A 1 231 ? 0.480 4.619 -8.003 1.00 97.12 231 LEU A C 1
ATOM 1860 O O . LEU A 1 231 ? 0.568 5.846 -8.030 1.00 97.12 231 LEU A O 1
ATOM 1864 N N . LYS A 1 232 ? 1.290 3.833 -7.302 1.00 95.75 232 LYS A N 1
ATOM 1865 C CA . LYS A 1 232 ? 2.388 4.310 -6.470 1.00 95.75 232 LYS A CA 1
ATOM 1866 C C . LYS A 1 232 ? 3.648 3.512 -6.788 1.00 95.75 232 LYS A C 1
ATOM 1868 O O . LYS A 1 232 ? 3.582 2.286 -6.870 1.00 95.75 232 LYS A O 1
ATOM 1873 N N . SER A 1 233 ? 4.788 4.173 -6.982 1.00 95.25 233 SER A N 1
ATOM 1874 C CA . SER A 1 233 ? 6.065 3.455 -7.021 1.00 95.25 233 SER A CA 1
ATOM 1875 C C . SER A 1 233 ? 6.460 2.999 -5.618 1.00 95.25 233 SER A C 1
ATOM 1877 O O . SER A 1 233 ? 6.260 3.704 -4.626 1.00 95.25 233 SER A O 1
ATOM 1879 N N . ILE A 1 234 ? 7.010 1.794 -5.531 1.00 95.44 234 ILE A N 1
ATOM 1880 C CA . ILE A 1 234 ? 7.483 1.197 -4.282 1.00 95.44 234 ILE A CA 1
ATOM 1881 C C . ILE A 1 234 ? 8.857 0.571 -4.507 1.00 95.44 234 ILE A C 1
ATOM 1883 O O . ILE A 1 234 ? 9.258 0.311 -5.642 1.00 95.44 234 ILE A O 1
ATOM 1887 N N . SER A 1 235 ? 9.576 0.350 -3.412 1.00 93.81 235 SER A N 1
ATOM 1888 C CA . SER A 1 235 ? 10.888 -0.285 -3.427 1.00 93.81 235 SER A CA 1
ATOM 1889 C C . SER A 1 235 ? 10.848 -1.553 -2.596 1.00 93.81 235 SER A C 1
ATOM 1891 O O . SER A 1 235 ? 10.539 -1.506 -1.400 1.00 93.81 235 SER A O 1
ATOM 1893 N N . TYR A 1 236 ? 11.178 -2.663 -3.240 1.00 92.50 236 TYR A N 1
ATOM 1894 C CA . TYR A 1 236 ? 11.567 -3.899 -2.587 1.00 92.50 236 TYR A CA 1
ATOM 1895 C C . TYR A 1 236 ? 13.050 -3.782 -2.244 1.00 92.50 236 TYR A C 1
ATOM 1897 O O . TYR A 1 236 ? 13.882 -3.632 -3.139 1.00 92.50 236 TYR A O 1
ATOM 1905 N N . LEU A 1 237 ? 13.380 -3.823 -0.952 1.00 84.06 237 LEU A N 1
ATOM 1906 C CA . LEU A 1 237 ? 14.779 -3.873 -0.529 1.00 84.06 237 LEU A CA 1
ATOM 1907 C C . LEU A 1 237 ? 15.302 -5.296 -0.716 1.00 84.06 237 LEU A C 1
ATOM 1909 O O . LEU A 1 237 ? 14.642 -6.252 -0.296 1.00 84.06 237 LEU A O 1
ATOM 1913 N N . GLU A 1 238 ? 16.474 -5.426 -1.331 1.00 64.75 238 GLU A N 1
ATOM 1914 C CA . GLU A 1 238 ? 17.199 -6.694 -1.352 1.00 64.75 238 GLU A CA 1
ATOM 1915 C C . GLU A 1 238 ? 17.515 -7.112 0.094 1.00 64.75 238 GLU A C 1
ATOM 1917 O O . GLU A 1 238 ? 17.804 -6.270 0.950 1.00 64.75 238 GLU A O 1
ATOM 1922 N N . LYS A 1 239 ? 17.331 -8.402 0.387 1.00 50.28 239 LYS A N 1
ATOM 1923 C CA . LYS A 1 239 ? 17.543 -8.980 1.720 1.00 50.28 239 LYS A CA 1
ATOM 1924 C C . LYS A 1 239 ? 18.983 -9.408 1.921 1.00 50.28 239 LYS A C 1
ATOM 1926 O O . LYS A 1 239 ? 19.550 -9.957 0.954 1.00 50.28 239 LYS A O 1
#

Organism: NCBI:txid1053211

Solvent-accessible surface area (backbone atoms only — not comparable to full-atom values): 13710 Å² total; per-residue (Å²): 136,82,87,84,90,78,88,79,79,85,74,80,80,75,80,73,78,76,72,80,72,80,77,84,66,95,61,74,84,75,48,40,25,23,25,37,39,39,30,32,59,59,67,53,51,51,52,49,52,63,74,43,48,90,52,41,72,48,72,51,81,43,80,31,31,67,53,57,52,96,83,29,29,20,32,38,37,30,45,68,58,54,53,51,38,27,77,50,38,38,34,24,24,41,65,42,81,91,67,65,40,63,83,50,63,37,59,41,83,78,77,84,90,71,56,75,72,28,32,38,35,21,34,46,88,79,59,42,100,56,61,91,75,53,54,64,48,56,56,89,83,46,77,36,37,46,41,81,55,75,39,42,33,57,31,64,52,73,49,57,88,49,42,26,24,34,36,34,27,33,64,70,50,49,75,67,48,84,55,69,74,44,28,36,34,42,39,32,40,72,58,61,38,39,45,47,60,43,84,81,51,70,58,55,79,86,42,57,65,47,36,48,27,4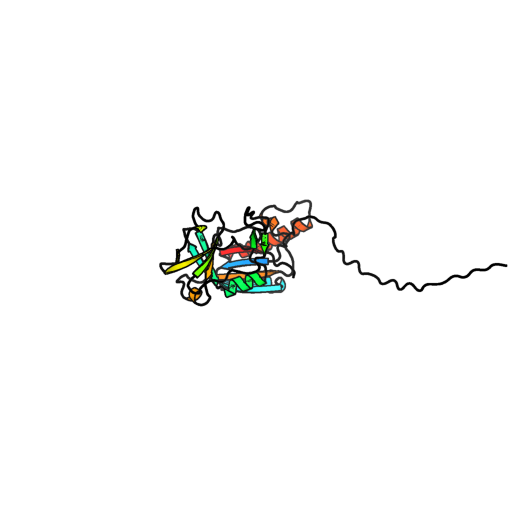2,51,51,43,54,61,62,44,60,63,50,61,78,62,36,77,44,78,43,62,23,37,64,70,88,129

Sequence (239 aa):
MKRIFYIGIFGMITVVLLSSCSLFSNKREVQPRNGMLLIGDEQPLQEIISQYKSEINSHALYKIKQSKIEGSNTLILKRSTIEELIKQALLRKPDDEKSPNFFDVKAVKTLPITKKDTTLLLSRYDTSENIKEIKEIKINGIKFKVQHDSPSWFGYGPDSSFEAIIAVVSDEVFNEVPVLETSMVTLHFKESYGSLTDEITPPDISDNDAFEKNTEWLRLTKNIKKRVKHLKSISYLEK

InterPro domains:
  IPR035253 Putative lipoprotein, bacteria [PF17294] (34-193)

pLDDT: mean 85.11, std 17.3, range [32.66, 98.62]